Protein AF-A0A7H8S754-F1 (afdb_monomer_lite)

Secondary structure (DSSP, 8-state):
-PPPPHHHHHHHHHHHHHT--HHHHHHHHHHHHHHS-TT-HHHHHHHT----TTTS----HHHHHHHHHHHHHHHHTTTTEEEEEEETTTTEEEEEE-TTHHHHHHHHHHHHHHHHHHT-HHHHHHHHHHHHHHHHHHTSTTT--S-SSGGGT-SS-HHHHHHHHHHHHHHHS-TTTHHHHHHHHHHHSTTSSSSPPPHHHHHHSSSSPPTTHHHHHHHHHHHHHHHHHT-

Foldseek 3Di:
DDDDFQQRVVVVVVVVCVPDDPVRVVVVLVVVLVVPPPPCNVVSVVVPPPCDPVRPPQLPLVVLVVVLVVLLVCLVVLVFFPDWQADPVVRDIFTDGHQCSQVVLQVLLVSLLSCVVVLVLVSSLVSLVSSLVLVVVVCDGRGHTDDNPSCVSHPDDVLLSLLSNLLSLQSVDDPVCNLVSSVVSCVVCQVVDPPGDDPVSNQRSDNDGRPPVVVSVVVNVVVVVVVVVVD

Structure (mmCIF, N/CA/C/O backbone):
data_AF-A0A7H8S754-F1
#
_entry.id   AF-A0A7H8S754-F1
#
loop_
_atom_site.group_PDB
_atom_site.id
_atom_site.type_symbol
_atom_site.label_atom_id
_atom_site.label_alt_id
_atom_site.label_comp_id
_atom_site.label_asym_id
_atom_site.label_entity_id
_atom_site.label_seq_id
_atom_site.pdbx_PDB_ins_code
_atom_site.Cartn_x
_atom_site.Cartn_y
_atom_site.Cartn_z
_atom_site.occupancy
_atom_site.B_iso_or_equiv
_atom_site.auth_seq_id
_atom_site.auth_comp_id
_atom_site.auth_asym_id
_atom_site.auth_atom_id
_atom_site.pdbx_PDB_model_num
ATOM 1 N N . MET A 1 1 ? -15.475 -10.501 -11.866 1.00 42.50 1 MET A N 1
ATOM 2 C CA . MET A 1 1 ? -15.063 -11.516 -10.875 1.00 42.50 1 MET A CA 1
ATOM 3 C C . MET A 1 1 ? -15.492 -10.992 -9.511 1.00 42.50 1 MET A C 1
ATOM 5 O O . MET A 1 1 ? -15.411 -9.786 -9.320 1.00 42.50 1 MET A O 1
ATOM 9 N N . GLU A 1 2 ? -16.060 -11.813 -8.630 1.00 49.75 2 GLU A N 1
ATOM 10 C CA . GLU A 1 2 ? -16.473 -11.348 -7.297 1.00 49.75 2 GLU A CA 1
ATOM 11 C C . GLU A 1 2 ? -15.220 -11.101 -6.451 1.00 49.75 2 GLU A C 1
ATOM 13 O O . GLU A 1 2 ? -14.375 -11.986 -6.335 1.00 49.75 2 GLU A O 1
ATOM 18 N N . ARG A 1 3 ? -15.064 -9.882 -5.931 1.00 68.31 3 ARG A N 1
ATOM 19 C CA . ARG A 1 3 ? -13.891 -9.482 -5.155 1.00 68.31 3 ARG A CA 1
ATOM 20 C C . ARG A 1 3 ? -14.092 -9.869 -3.694 1.00 68.31 3 ARG A C 1
ATOM 22 O O . ARG A 1 3 ? -15.036 -9.406 -3.057 1.00 68.31 3 ARG A O 1
ATOM 29 N N . TRP A 1 4 ? -13.211 -10.711 -3.168 1.00 76.12 4 TRP A N 1
ATOM 30 C CA . TRP A 1 4 ? -13.252 -11.138 -1.772 1.00 76.12 4 TRP A CA 1
ATOM 31 C C . TRP A 1 4 ? -12.469 -10.156 -0.900 1.00 76.12 4 TRP A C 1
ATOM 33 O O . TRP A 1 4 ? -11.382 -9.727 -1.269 1.00 76.12 4 TRP A O 1
ATOM 43 N N . ARG A 1 5 ? -12.997 -9.816 0.280 1.00 82.25 5 ARG A N 1
ATOM 44 C CA . ARG A 1 5 ? -12.225 -9.084 1.296 1.00 82.25 5 ARG A CA 1
ATOM 45 C C . ARG A 1 5 ? -11.260 -10.026 1.998 1.00 82.25 5 ARG A C 1
ATOM 47 O O . ARG A 1 5 ? -11.667 -11.140 2.338 1.00 82.25 5 ARG A O 1
ATOM 54 N N . TYR A 1 6 ? -10.056 -9.544 2.308 1.00 84.94 6 TYR A N 1
ATOM 55 C CA . TYR A 1 6 ? -8.996 -10.327 2.949 1.00 84.94 6 TYR A CA 1
ATOM 56 C C . TYR A 1 6 ? -9.505 -11.110 4.167 1.00 84.94 6 TYR A C 1
ATOM 58 O O . TYR A 1 6 ? -9.453 -12.337 4.180 1.00 84.94 6 TYR A O 1
ATOM 66 N N . LYS A 1 7 ? -10.120 -10.440 5.148 1.00 83.44 7 LYS A N 1
ATOM 67 C CA . LYS A 1 7 ? -10.634 -11.108 6.356 1.00 83.44 7 LYS A CA 1
ATOM 68 C C . LYS A 1 7 ? -11.682 -12.189 6.075 1.00 83.44 7 LYS A C 1
ATOM 70 O O . LYS A 1 7 ? -11.695 -13.228 6.733 1.00 83.44 7 LYS A O 1
ATOM 75 N N . SER A 1 8 ? -12.570 -11.963 5.105 1.00 83.56 8 SER A N 1
ATOM 76 C CA . SER A 1 8 ? -13.604 -12.944 4.732 1.00 83.56 8 SER A CA 1
ATOM 77 C C . SER A 1 8 ? -12.993 -14.148 4.021 1.00 83.56 8 SER A C 1
ATOM 79 O O . SER A 1 8 ? -13.325 -15.285 4.348 1.00 83.56 8 SER A O 1
ATOM 81 N N . PHE A 1 9 ? -12.047 -13.899 3.116 1.00 86.12 9 PHE A N 1
ATOM 82 C CA . PHE A 1 9 ? -11.250 -14.934 2.471 1.00 86.12 9 PHE A CA 1
ATOM 83 C C . PHE A 1 9 ? -10.471 -15.766 3.496 1.00 86.12 9 PHE A C 1
ATOM 85 O O . PHE A 1 9 ? -10.594 -16.986 3.508 1.00 86.12 9 PHE A O 1
ATOM 92 N N . MET A 1 10 ? -9.763 -15.128 4.429 1.00 87.62 10 MET A N 1
ATOM 93 C CA . MET A 1 10 ? -9.001 -15.827 5.467 1.00 87.62 10 MET A CA 1
ATOM 94 C C . MET A 1 10 ? -9.890 -16.631 6.417 1.00 87.62 10 MET A C 1
ATOM 96 O O . MET A 1 10 ? -9.513 -17.725 6.835 1.00 87.62 10 MET A O 1
ATOM 100 N N . ASN A 1 11 ? -11.086 -16.136 6.744 1.00 86.69 11 ASN A N 1
ATOM 101 C CA . ASN A 1 11 ? -12.064 -16.901 7.518 1.00 86.69 11 ASN A CA 1
ATOM 102 C C . ASN A 1 11 ? -12.520 -18.162 6.771 1.00 86.69 11 ASN A C 1
ATOM 104 O O . ASN A 1 11 ? -12.566 -19.230 7.378 1.00 86.69 11 ASN A O 1
ATOM 108 N N . GLU A 1 12 ? -12.821 -18.050 5.477 1.00 89.44 12 GLU A N 1
ATOM 109 C CA . GLU A 1 12 ? -13.210 -19.185 4.633 1.00 89.44 12 GLU A CA 1
ATOM 110 C C . GLU A 1 12 ? -12.066 -20.197 4.495 1.00 89.44 12 GLU A C 1
ATOM 112 O O . GLU A 1 12 ? -12.282 -21.396 4.661 1.00 89.44 12 GLU A O 1
ATOM 117 N N . VAL A 1 13 ? -10.831 -19.730 4.273 1.00 88.81 13 VAL A N 1
ATOM 118 C CA . VAL A 1 13 ? -9.634 -20.585 4.259 1.00 88.81 13 VAL A CA 1
ATOM 119 C C . VAL A 1 13 ? -9.516 -21.334 5.585 1.00 88.81 13 VAL A C 1
ATOM 121 O O . VAL A 1 13 ? -9.415 -22.557 5.585 1.00 88.81 13 VAL A O 1
ATOM 124 N N . ARG A 1 14 ? -9.608 -20.638 6.727 1.00 88.62 14 ARG A N 1
ATOM 125 C CA . ARG A 1 14 ? -9.543 -21.272 8.055 1.00 88.62 14 ARG A CA 1
ATOM 126 C C . ARG A 1 14 ? -10.660 -22.294 8.274 1.00 88.62 14 ARG A C 1
ATOM 128 O O . ARG A 1 14 ? -10.390 -23.346 8.843 1.00 88.62 14 ARG A O 1
ATOM 135 N N . GLN A 1 15 ? -11.883 -22.015 7.821 1.00 89.88 15 GLN A N 1
ATOM 136 C CA . GLN A 1 15 ? -12.995 -22.967 7.911 1.00 89.88 15 GLN A CA 1
ATOM 137 C C . GLN A 1 15 ? -12.746 -24.212 7.066 1.00 89.88 15 GLN A C 1
ATOM 139 O O . GLN A 1 15 ? -12.902 -25.317 7.571 1.00 89.88 15 GLN A O 1
ATOM 144 N N . ARG A 1 16 ? -12.297 -24.051 5.817 1.00 89.69 16 ARG A N 1
ATOM 145 C CA . ARG A 1 16 ? -11.994 -25.190 4.944 1.00 89.69 16 ARG A CA 1
ATOM 146 C C . ARG A 1 16 ? -10.852 -26.030 5.484 1.00 89.69 16 ARG A C 1
ATOM 148 O O . ARG A 1 16 ? -10.959 -27.245 5.469 1.00 89.69 16 ARG A O 1
ATOM 155 N N . LEU A 1 17 ? -9.790 -25.402 5.987 1.00 90.62 17 LEU A N 1
ATOM 156 C CA . LEU A 1 17 ? -8.645 -26.119 6.551 1.00 90.62 17 LEU A CA 1
ATOM 157 C C . LEU A 1 17 ? -8.978 -26.825 7.876 1.00 90.62 17 LEU A C 1
ATOM 159 O O . LEU A 1 17 ? -8.295 -27.785 8.219 1.00 90.62 17 LEU A O 1
ATOM 163 N N . ALA A 1 18 ? -10.008 -26.390 8.614 1.00 88.12 18 ALA A N 1
ATOM 164 C CA . ALA A 1 18 ? -10.390 -26.999 9.892 1.00 88.12 18 ALA A CA 1
ATOM 165 C C . ALA A 1 18 ? -10.897 -28.445 9.754 1.00 88.12 18 ALA A C 1
ATOM 167 O O . ALA A 1 18 ? -10.795 -29.215 10.709 1.00 88.12 18 ALA A O 1
ATOM 168 N N . ASP A 1 19 ? -11.412 -28.807 8.577 1.00 89.50 19 ASP A N 1
ATOM 169 C CA . ASP A 1 19 ? -11.923 -30.148 8.288 1.00 89.50 19 ASP A CA 1
ATOM 170 C C . ASP A 1 19 ? -10.830 -31.115 7.797 1.00 89.50 19 ASP A C 1
ATOM 172 O O . ASP A 1 19 ? -11.076 -32.317 7.714 1.00 89.50 19 ASP A O 1
ATOM 176 N N . PHE A 1 20 ? -9.625 -30.617 7.491 1.00 89.81 20 PHE A N 1
ATOM 177 C CA . PHE A 1 20 ? -8.524 -31.430 6.976 1.00 89.81 20 PHE A CA 1
ATOM 178 C C . PHE A 1 20 ? -7.668 -31.983 8.119 1.00 89.81 20 PHE A C 1
ATOM 180 O O . PHE A 1 20 ? -7.235 -31.271 9.028 1.00 89.81 20 PHE A O 1
ATOM 187 N N . SER A 1 21 ? -7.341 -33.267 8.034 1.00 91.25 21 SER A N 1
ATOM 188 C CA . SER A 1 21 ? -6.280 -33.879 8.828 1.00 91.25 21 SER A CA 1
ATOM 189 C C . SER A 1 21 ? -4.890 -33.432 8.355 1.00 91.25 21 SER A C 1
ATOM 191 O O . SER A 1 21 ? -4.703 -32.925 7.250 1.00 91.25 21 SER A O 1
ATOM 193 N N . THR A 1 22 ? -3.861 -33.662 9.177 1.00 89.56 22 THR A N 1
ATOM 194 C CA . THR A 1 22 ? -2.469 -33.357 8.802 1.00 89.56 22 THR A CA 1
ATOM 195 C C . THR A 1 22 ? -2.010 -34.097 7.540 1.00 89.56 22 THR A C 1
ATOM 197 O O . THR A 1 22 ? -1.193 -33.559 6.796 1.00 89.56 22 THR A O 1
ATOM 200 N N . GLU A 1 23 ? -2.499 -35.318 7.296 1.00 91.38 23 GLU A N 1
ATOM 201 C CA . GLU A 1 23 ? -2.186 -36.059 6.065 1.00 91.38 23 GLU A CA 1
ATOM 202 C C . GLU A 1 23 ? -2.871 -35.428 4.854 1.00 91.38 23 GLU A C 1
ATOM 204 O O . GLU A 1 23 ? -2.196 -35.139 3.873 1.00 91.38 23 GLU A O 1
ATOM 209 N N . GLU A 1 24 ? -4.157 -35.088 4.959 1.00 91.31 24 GLU A N 1
ATOM 210 C CA . GLU A 1 24 ? -4.890 -34.441 3.864 1.00 91.31 24 GLU A CA 1
ATOM 211 C C . GLU A 1 24 ? -4.305 -33.063 3.511 1.00 91.31 24 GLU A C 1
ATOM 213 O O . GLU A 1 24 ? -4.244 -32.705 2.339 1.00 91.31 24 GLU A O 1
ATOM 218 N N . LEU A 1 25 ? -3.808 -32.302 4.496 1.00 90.69 25 LEU A N 1
ATOM 219 C CA . LEU A 1 25 ? -3.088 -31.046 4.239 1.00 90.69 25 LEU A CA 1
ATOM 220 C C . LEU A 1 25 ? -1.771 -31.269 3.485 1.00 90.69 25 LEU A C 1
ATOM 222 O O . LEU A 1 25 ? -1.423 -30.477 2.610 1.00 90.69 25 LEU A O 1
ATOM 226 N N . ARG A 1 26 ? -1.024 -32.331 3.815 1.00 89.75 26 ARG A N 1
ATOM 227 C CA . ARG A 1 26 ? 0.212 -32.677 3.096 1.00 89.75 26 ARG A CA 1
ATOM 228 C C . ARG A 1 26 ? -0.088 -33.090 1.665 1.00 89.75 26 ARG A C 1
ATOM 230 O O . ARG A 1 26 ? 0.590 -32.609 0.762 1.00 89.75 26 ARG A O 1
ATOM 237 N N . ASP A 1 27 ? -1.095 -33.932 1.469 1.00 92.12 27 ASP A N 1
ATOM 238 C CA . ASP A 1 27 ? -1.503 -34.387 0.141 1.00 92.12 27 ASP A CA 1
ATOM 239 C C . ASP A 1 27 ? -1.968 -33.205 -0.719 1.00 92.12 27 ASP A C 1
ATOM 241 O O . ASP A 1 27 ? -1.516 -33.067 -1.854 1.00 92.12 27 ASP A O 1
ATOM 245 N N . LEU A 1 28 ? -2.746 -32.276 -0.151 1.00 89.88 28 LEU A N 1
ATOM 246 C CA . LEU A 1 28 ? -3.166 -31.044 -0.824 1.00 89.88 28 LEU A CA 1
ATOM 247 C C . LEU A 1 28 ? -1.973 -30.178 -1.269 1.00 89.88 28 LEU A C 1
ATOM 249 O O . LEU A 1 28 ? -1.929 -29.723 -2.410 1.00 89.88 28 LEU A O 1
ATOM 253 N N . ILE A 1 29 ? -0.984 -29.970 -0.393 1.00 89.31 29 ILE A N 1
ATOM 254 C CA . ILE A 1 29 ? 0.235 -29.214 -0.729 1.00 89.31 29 ILE A CA 1
ATOM 255 C C . ILE A 1 29 ? 1.031 -29.918 -1.838 1.00 89.31 29 ILE A C 1
ATOM 257 O O . ILE A 1 29 ? 1.549 -29.257 -2.737 1.00 89.31 29 ILE A O 1
ATOM 261 N N . MET A 1 30 ? 1.128 -31.249 -1.795 1.00 86.62 30 MET A N 1
ATOM 262 C CA . MET A 1 30 ? 1.812 -32.035 -2.826 1.00 86.62 30 MET A CA 1
ATOM 263 C C . MET A 1 30 ? 1.087 -31.962 -4.175 1.00 86.62 30 MET A C 1
ATOM 265 O O . MET A 1 30 ? 1.747 -31.882 -5.211 1.00 86.62 30 MET A O 1
ATOM 269 N N . GLU A 1 31 ? -0.247 -31.947 -4.179 1.00 88.12 31 GLU A N 1
ATOM 270 C CA . GLU A 1 31 ? -1.043 -31.724 -5.389 1.00 88.12 31 GLU A CA 1
ATOM 271 C C . GLU A 1 31 ? -0.814 -30.324 -5.968 1.00 88.12 31 GLU A C 1
ATOM 273 O O . GLU A 1 31 ? -0.620 -30.196 -7.178 1.00 88.12 31 GLU A O 1
ATOM 278 N N . TRP A 1 32 ? -0.755 -29.284 -5.128 1.00 86.56 32 TRP A N 1
ATOM 279 C CA . TRP A 1 32 ? -0.409 -27.929 -5.573 1.00 86.56 32 TRP A CA 1
ATOM 280 C C . TRP A 1 32 ? 0.996 -27.872 -6.173 1.00 86.56 32 TRP A C 1
ATOM 282 O O . TRP A 1 32 ? 1.165 -27.366 -7.280 1.00 86.56 32 TRP A O 1
ATOM 292 N N . ALA A 1 33 ? 1.979 -28.478 -5.503 1.00 83.44 33 ALA A N 1
ATOM 293 C CA . ALA A 1 33 ? 3.356 -28.550 -5.986 1.00 83.44 33 ALA A CA 1
ATOM 294 C C . ALA A 1 33 ? 3.460 -29.252 -7.349 1.00 83.44 33 ALA A C 1
ATOM 296 O O . ALA A 1 33 ? 4.240 -28.846 -8.205 1.00 83.44 33 ALA A O 1
ATOM 297 N N . ALA A 1 34 ? 2.682 -30.321 -7.547 1.00 82.44 34 ALA A N 1
ATOM 298 C CA . ALA A 1 34 ? 2.653 -31.078 -8.795 1.00 82.44 34 ALA A CA 1
ATOM 299 C C . ALA A 1 34 ? 1.934 -30.331 -9.932 1.00 82.44 34 ALA A C 1
ATOM 301 O O . ALA A 1 34 ? 2.216 -30.591 -11.104 1.00 82.44 34 ALA A O 1
ATOM 302 N N . ALA A 1 35 ? 1.002 -29.435 -9.595 1.00 80.75 35 ALA A N 1
ATOM 303 C CA . ALA A 1 35 ? 0.277 -28.596 -10.543 1.00 80.75 35 ALA A CA 1
ATOM 304 C C . ALA A 1 35 ? 1.047 -27.320 -10.933 1.00 80.75 35 ALA A C 1
ATOM 306 O O . ALA A 1 35 ? 0.823 -26.787 -12.022 1.00 80.75 35 ALA A O 1
ATOM 307 N N . GLU A 1 36 ? 1.954 -26.835 -10.080 1.00 74.19 36 GLU A N 1
ATOM 308 C CA . GLU A 1 36 ? 2.820 -25.694 -10.380 1.00 74.19 36 GLU A CA 1
ATOM 309 C C . GLU A 1 36 ? 3.813 -26.096 -11.491 1.00 74.19 36 GLU A C 1
ATOM 311 O O . GLU A 1 36 ? 4.670 -26.967 -11.327 1.00 74.19 36 GLU A O 1
ATOM 316 N N . LEU A 1 37 ? 3.663 -25.498 -12.679 1.00 57.09 37 LEU A N 1
ATOM 317 C CA . LEU A 1 37 ? 4.556 -25.737 -13.817 1.00 57.09 37 LEU A CA 1
ATOM 318 C C . LEU A 1 37 ? 6.018 -25.450 -13.408 1.00 57.09 37 LEU A C 1
ATOM 320 O O . LEU A 1 37 ? 6.268 -24.511 -12.651 1.00 57.09 37 LEU A O 1
ATOM 324 N N . PRO A 1 38 ? 7.014 -26.180 -13.947 1.00 55.81 38 PRO A N 1
ATOM 325 C CA . PRO A 1 38 ? 8.414 -26.152 -13.492 1.00 55.81 38 PRO A CA 1
ATOM 326 C C . PRO A 1 38 ? 9.171 -24.823 -13.707 1.00 55.81 38 PRO A C 1
ATOM 328 O O . PRO A 1 38 ? 10.394 -24.795 -13.592 1.00 55.81 38 PRO A O 1
ATOM 331 N N . ALA A 1 39 ? 8.485 -23.724 -14.024 1.00 53.47 39 ALA A N 1
ATOM 332 C CA . ALA A 1 39 ? 9.091 -22.424 -14.283 1.00 53.47 39 ALA A CA 1
ATOM 333 C C . ALA A 1 39 ? 9.542 -21.689 -13.007 1.00 53.47 39 ALA A C 1
ATOM 335 O O . ALA A 1 39 ? 10.477 -20.898 -13.088 1.00 53.47 39 ALA A O 1
ATOM 336 N N . LYS A 1 40 ? 8.930 -21.946 -11.839 1.00 61.47 40 LYS A N 1
ATOM 337 C CA . LYS A 1 40 ? 9.241 -21.221 -10.588 1.00 61.47 40 LYS A CA 1
ATOM 338 C C . LYS A 1 40 ? 9.246 -22.113 -9.323 1.00 61.47 40 LYS A C 1
ATOM 340 O O . LYS A 1 40 ? 8.574 -21.806 -8.342 1.00 61.47 40 LYS A O 1
ATOM 345 N N . PRO A 1 41 ? 10.005 -23.229 -9.287 1.00 67.44 41 PRO A N 1
ATOM 346 C CA . PRO A 1 41 ? 10.055 -24.109 -8.113 1.00 67.44 41 PRO A CA 1
ATOM 347 C C .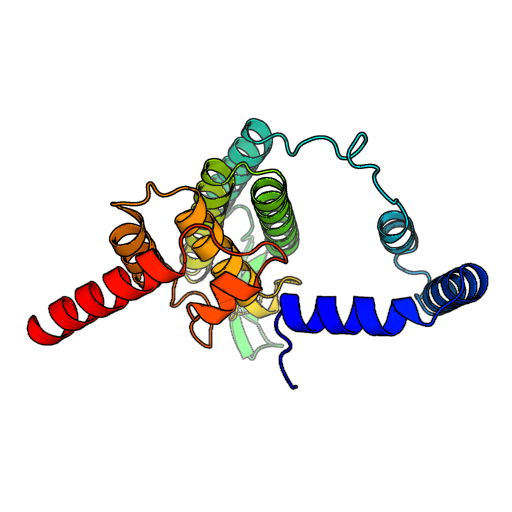 PRO A 1 41 ? 10.588 -23.414 -6.848 1.00 67.44 41 PRO A C 1
ATOM 349 O O . PRO A 1 41 ? 10.235 -23.815 -5.743 1.00 67.44 41 PRO A O 1
ATOM 352 N N . ALA A 1 42 ? 11.414 -22.372 -6.989 1.00 66.38 42 ALA A N 1
ATOM 353 C CA . ALA A 1 42 ? 11.901 -21.582 -5.858 1.00 66.38 42 ALA A CA 1
ATOM 354 C C . ALA A 1 42 ? 10.764 -20.832 -5.141 1.00 66.38 42 ALA A C 1
ATOM 356 O O . ALA A 1 42 ? 10.699 -20.862 -3.914 1.00 66.38 42 ALA A O 1
ATOM 357 N N . ASP A 1 43 ? 9.835 -20.242 -5.895 1.00 66.31 43 ASP A N 1
ATOM 358 C CA . ASP A 1 43 ? 8.712 -19.474 -5.350 1.00 66.31 43 ASP A CA 1
ATOM 359 C C . ASP A 1 43 ? 7.765 -20.374 -4.563 1.00 66.31 43 ASP A C 1
ATOM 361 O O . ASP A 1 43 ? 7.385 -20.052 -3.438 1.00 66.31 43 ASP A O 1
ATOM 365 N N . PHE A 1 44 ? 7.440 -21.550 -5.110 1.00 77.12 44 PHE A N 1
ATOM 366 C CA . PHE A 1 44 ? 6.613 -22.518 -4.396 1.00 77.12 44 PHE A CA 1
ATOM 367 C C . PHE A 1 44 ? 7.281 -23.002 -3.104 1.00 77.12 44 PHE A C 1
ATOM 369 O O . PHE A 1 44 ? 6.640 -23.076 -2.058 1.00 77.12 44 PHE A O 1
ATOM 376 N N . LEU A 1 45 ? 8.586 -23.292 -3.144 1.00 76.62 45 LEU A N 1
ATOM 377 C CA . LEU A 1 45 ? 9.328 -23.698 -1.949 1.00 76.62 45 LEU A CA 1
ATOM 378 C C . LEU A 1 45 ? 9.394 -22.585 -0.896 1.00 76.62 45 LEU A C 1
ATOM 380 O O . LEU A 1 45 ? 9.351 -22.888 0.295 1.00 76.62 45 LEU A O 1
ATOM 384 N N . ASN A 1 46 ? 9.450 -21.318 -1.308 1.00 69.50 46 ASN A N 1
ATOM 385 C CA . ASN A 1 46 ? 9.375 -20.187 -0.386 1.00 69.50 46 ASN A CA 1
ATOM 386 C C . ASN A 1 46 ? 8.003 -20.099 0.303 1.00 69.50 46 ASN A C 1
ATOM 388 O O . ASN A 1 46 ? 7.972 -19.875 1.507 1.00 69.50 46 ASN A O 1
ATOM 392 N N . LYS A 1 47 ? 6.889 -20.398 -0.388 1.00 74.69 47 LYS A N 1
ATOM 393 C CA . LYS A 1 47 ? 5.544 -20.468 0.235 1.00 74.69 47 LYS A CA 1
ATOM 394 C C . LYS A 1 47 ? 5.453 -21.504 1.368 1.00 74.69 47 LYS A C 1
ATOM 396 O O . LYS A 1 47 ? 4.600 -21.381 2.242 1.00 74.69 47 LYS A O 1
ATOM 401 N N . LEU A 1 48 ? 6.291 -22.547 1.336 1.00 75.88 48 LEU A N 1
ATOM 402 C CA . LEU A 1 48 ? 6.299 -23.638 2.322 1.00 75.88 48 LEU A CA 1
ATOM 403 C C . LEU A 1 48 ? 7.244 -23.414 3.500 1.00 75.88 48 LEU A C 1
AT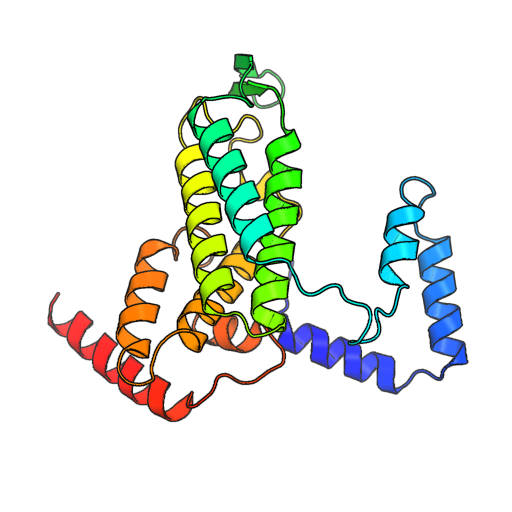OM 405 O O . LEU A 1 48 ? 7.231 -24.204 4.450 1.00 75.88 48 LEU A O 1
ATOM 409 N N . LYS A 1 49 ? 8.058 -22.359 3.465 1.00 73.31 49 LYS A N 1
ATOM 410 C CA . LYS A 1 49 ? 8.776 -21.923 4.654 1.00 73.31 49 LYS A CA 1
ATOM 411 C C . LYS A 1 49 ? 7.733 -21.340 5.602 1.00 73.31 49 LYS A C 1
ATOM 413 O O . LYS A 1 49 ? 7.320 -20.196 5.463 1.00 73.31 49 LYS A O 1
ATOM 418 N N . LEU A 1 50 ? 7.278 -22.150 6.561 1.00 56.66 50 LEU A N 1
ATOM 419 C CA . LEU A 1 50 ? 6.759 -21.599 7.806 1.00 56.66 50 LEU A CA 1
ATOM 420 C C . LEU A 1 50 ? 7.950 -20.901 8.449 1.00 56.66 50 LEU A C 1
ATOM 422 O O . LEU A 1 50 ? 8.726 -21.535 9.163 1.00 56.66 50 LEU A O 1
ATOM 426 N N . GLU A 1 51 ? 8.132 -19.624 8.144 1.00 49.19 51 GLU A N 1
ATOM 427 C CA . GLU A 1 51 ? 8.984 -18.791 8.965 1.00 49.19 51 GLU A CA 1
ATOM 428 C C . GLU A 1 51 ? 8.338 -18.831 10.348 1.00 49.19 51 GLU A C 1
ATOM 430 O O . GLU A 1 51 ? 7.201 -18.391 10.558 1.00 49.19 51 GLU A O 1
ATOM 435 N N . SER A 1 52 ? 9.004 -19.503 11.288 1.00 43.09 52 SER A N 1
ATOM 436 C CA . SER A 1 52 ? 8.664 -19.324 12.687 1.00 43.09 52 SER A CA 1
ATOM 437 C C . SER A 1 52 ? 8.687 -17.816 12.934 1.00 43.09 52 SER A C 1
ATOM 439 O O . SER A 1 52 ? 9.502 -17.101 12.354 1.00 43.09 52 SER A O 1
ATOM 441 N N . GLN A 1 53 ? 7.825 -17.305 13.812 1.00 45.38 53 GLN A N 1
ATOM 442 C CA . GLN A 1 53 ? 7.893 -15.891 14.211 1.00 45.38 53 GLN A CA 1
ATOM 443 C C . GLN A 1 53 ? 9.284 -15.484 14.759 1.00 45.38 53 GLN A C 1
ATOM 445 O O . GLN A 1 53 ? 9.509 -14.310 15.007 1.00 45.38 53 GLN A O 1
ATOM 450 N N . GLU A 1 54 ? 10.196 -16.443 14.959 1.00 40.06 54 GLU A N 1
ATOM 451 C CA . GLU A 1 54 ? 11.587 -16.258 15.374 1.00 40.06 54 GLU A CA 1
ATOM 452 C C . GLU A 1 54 ? 12.599 -16.187 14.204 1.00 40.06 54 GLU A C 1
ATOM 454 O O . GLU A 1 54 ? 13.730 -15.772 14.437 1.00 40.06 54 GLU A O 1
ATOM 459 N N . GLU A 1 55 ? 12.236 -16.589 12.975 1.00 43.00 55 GLU A N 1
ATOM 460 C CA . GLU A 1 55 ? 13.121 -16.589 11.789 1.00 43.00 55 GLU A CA 1
ATOM 461 C C . GLU A 1 55 ? 12.672 -15.652 10.655 1.00 43.00 55 GLU A C 1
ATOM 463 O O . GLU A 1 55 ? 13.431 -15.492 9.697 1.00 43.00 55 GLU A O 1
ATOM 468 N N . MET A 1 56 ? 11.506 -14.993 10.752 1.00 49.62 56 MET A N 1
ATOM 469 C CA . MET A 1 56 ? 11.291 -13.787 9.942 1.00 49.62 56 MET A CA 1
ATOM 470 C C . MET A 1 56 ? 12.344 -12.785 10.409 1.00 49.62 56 MET A C 1
ATOM 472 O O . MET A 1 56 ? 12.279 -12.322 11.549 1.00 49.62 56 MET A O 1
ATOM 476 N N . SER A 1 57 ? 13.355 -12.499 9.588 1.00 57.38 57 SER A N 1
ATOM 477 C CA . SER A 1 57 ? 14.169 -11.317 9.849 1.00 57.38 57 SER A CA 1
ATOM 478 C C . SER A 1 57 ? 13.197 -10.147 9.891 1.00 57.38 57 SER A C 1
ATOM 480 O O . SER A 1 57 ? 12.491 -9.945 8.902 1.00 57.38 57 SER A O 1
ATOM 482 N N . GLU A 1 58 ? 13.114 -9.452 11.031 1.00 69.25 58 GLU A N 1
ATOM 483 C CA . GLU A 1 58 ? 12.366 -8.196 11.127 1.00 69.25 58 GLU A CA 1
ATOM 484 C C . GLU A 1 58 ? 12.693 -7.360 9.895 1.00 69.25 58 GLU A C 1
ATOM 486 O O . GLU A 1 58 ? 13.858 -7.301 9.479 1.00 69.25 58 GLU A O 1
ATOM 491 N N . THR A 1 59 ? 11.659 -6.787 9.280 1.00 79.50 59 THR A N 1
ATOM 492 C CA . THR A 1 59 ? 11.877 -5.927 8.123 1.00 79.50 59 THR A CA 1
ATOM 493 C C . THR A 1 59 ? 12.792 -4.797 8.586 1.00 79.50 59 THR A C 1
ATOM 495 O O . THR A 1 59 ? 12.460 -4.080 9.531 1.00 79.50 59 THR A O 1
ATOM 498 N N . ASP A 1 60 ? 13.970 -4.668 7.972 1.00 90.19 60 ASP A N 1
ATOM 499 C CA . ASP A 1 60 ? 14.905 -3.602 8.320 1.00 90.19 60 ASP A CA 1
ATOM 500 C C . ASP A 1 60 ? 14.324 -2.284 7.800 1.00 90.19 60 ASP A C 1
ATOM 502 O O . ASP A 1 60 ? 14.464 -1.932 6.630 1.00 90.19 60 ASP A O 1
ATOM 506 N N . ALA A 1 61 ? 13.585 -1.610 8.680 1.00 92.69 61 ALA A N 1
ATOM 507 C CA . ALA A 1 61 ? 12.843 -0.393 8.393 1.00 92.69 61 ALA A CA 1
ATOM 508 C C . ALA A 1 61 ? 13.734 0.701 7.790 1.00 92.69 61 ALA A C 1
ATOM 510 O O . ALA A 1 61 ? 13.327 1.360 6.833 1.00 92.69 61 ALA A O 1
ATOM 511 N N . ASP A 1 62 ? 14.950 0.869 8.316 1.00 94.06 62 ASP A N 1
ATOM 512 C CA . ASP A 1 62 ? 15.888 1.883 7.835 1.00 94.06 62 ASP A CA 1
ATOM 513 C C . ASP A 1 62 ? 16.383 1.516 6.429 1.00 94.06 62 ASP A C 1
ATOM 515 O O . ASP A 1 62 ? 16.361 2.351 5.524 1.00 94.06 62 ASP A O 1
ATOM 519 N N . MET A 1 63 ? 16.752 0.247 6.218 1.00 94.75 63 MET A N 1
ATOM 520 C CA . MET A 1 63 ? 17.197 -0.237 4.910 1.00 94.75 63 MET A CA 1
ATOM 521 C C . MET A 1 63 ? 16.097 -0.136 3.847 1.00 94.75 63 MET A C 1
ATOM 523 O O . MET A 1 63 ? 16.365 0.345 2.748 1.00 94.75 63 MET A O 1
ATOM 527 N N . LEU A 1 64 ? 14.858 -0.526 4.170 1.00 96.88 64 LEU A N 1
ATOM 528 C CA . LEU A 1 64 ? 13.718 -0.396 3.258 1.00 96.88 64 LEU A CA 1
ATOM 529 C C . LEU A 1 64 ? 13.512 1.063 2.840 1.00 96.88 64 LEU A C 1
ATOM 531 O O . LEU A 1 64 ? 13.312 1.347 1.661 1.00 96.88 64 LEU A O 1
ATOM 535 N N . MET A 1 65 ? 13.543 1.995 3.793 1.00 98.38 65 MET A N 1
ATOM 536 C CA . MET A 1 65 ? 13.312 3.407 3.489 1.00 98.38 65 MET A CA 1
ATOM 537 C C . MET A 1 65 ? 14.430 4.004 2.627 1.00 98.38 65 MET A C 1
ATOM 539 O O . MET A 1 65 ? 14.129 4.783 1.721 1.00 98.38 65 MET A O 1
ATOM 543 N N . ASP A 1 66 ? 15.686 3.608 2.850 1.00 98.12 66 ASP A N 1
ATOM 544 C CA . ASP A 1 66 ? 16.820 3.992 2.000 1.00 98.12 66 ASP A CA 1
ATOM 545 C C . ASP A 1 66 ? 16.688 3.424 0.571 1.00 98.12 66 ASP A C 1
ATOM 547 O O . ASP A 1 66 ? 16.986 4.114 -0.412 1.00 98.12 66 ASP A O 1
ATOM 551 N N . GLU A 1 67 ? 16.212 2.183 0.430 1.00 98.25 67 GLU A N 1
ATOM 552 C CA . GLU A 1 67 ? 15.948 1.568 -0.875 1.00 98.25 67 GLU A CA 1
ATOM 553 C C . GLU A 1 67 ? 14.789 2.255 -1.610 1.00 98.25 67 GLU A C 1
ATOM 555 O O . GLU A 1 67 ? 14.931 2.563 -2.793 1.00 98.25 67 GLU A O 1
ATOM 560 N N . ILE A 1 68 ? 13.682 2.567 -0.924 1.00 98.62 68 ILE A N 1
ATOM 561 C CA . ILE A 1 68 ? 12.554 3.311 -1.511 1.00 98.62 68 ILE A CA 1
ATOM 562 C C . ILE A 1 68 ? 12.998 4.713 -1.945 1.00 98.62 68 ILE A C 1
ATOM 564 O O . ILE A 1 68 ? 12.570 5.189 -2.994 1.00 98.62 68 ILE A O 1
ATOM 568 N N . GLU A 1 69 ? 13.844 5.393 -1.167 1.00 98.44 69 GLU A N 1
ATOM 569 C CA . GLU A 1 69 ? 14.366 6.714 -1.538 1.00 98.44 69 GLU A CA 1
ATOM 570 C C . GLU A 1 69 ? 15.264 6.637 -2.777 1.00 98.44 69 GLU A C 1
ATOM 572 O O . GLU A 1 69 ? 15.159 7.473 -3.674 1.00 98.44 69 GLU A O 1
ATOM 577 N N . THR A 1 70 ? 16.116 5.613 -2.853 1.00 98.44 70 THR A N 1
ATOM 578 C CA . THR A 1 70 ? 16.958 5.369 -4.031 1.00 98.44 70 THR A CA 1
ATOM 579 C C . THR A 1 70 ? 16.090 5.107 -5.259 1.00 98.44 70 THR A C 1
ATOM 581 O O . THR A 1 70 ? 16.282 5.745 -6.291 1.00 98.44 70 THR A O 1
ATOM 584 N N . PHE A 1 71 ? 15.078 4.251 -5.118 1.00 98.38 71 PHE A N 1
ATOM 585 C CA . PHE A 1 71 ? 14.118 3.956 -6.175 1.00 98.38 71 PHE A CA 1
ATOM 586 C C . PHE A 1 71 ? 13.355 5.207 -6.632 1.00 98.38 71 PHE A C 1
ATOM 588 O O . PHE A 1 71 ? 13.284 5.479 -7.828 1.00 98.38 71 PHE A O 1
ATOM 595 N N . ALA A 1 72 ? 12.854 6.027 -5.701 1.00 98.31 72 ALA A N 1
ATOM 596 C CA . ALA A 1 72 ? 12.194 7.291 -6.027 1.00 98.31 72 ALA A CA 1
ATOM 597 C C . ALA A 1 72 ? 13.114 8.220 -6.831 1.00 98.31 72 ALA A C 1
ATOM 599 O O . ALA A 1 72 ? 12.698 8.801 -7.833 1.00 98.31 72 ALA A O 1
ATOM 600 N N . GLN A 1 73 ? 14.381 8.326 -6.421 1.00 98.25 73 GLN A N 1
ATOM 601 C CA . GLN A 1 73 ? 15.365 9.158 -7.098 1.00 98.25 73 GLN A CA 1
ATOM 602 C C . GLN A 1 73 ? 15.697 8.641 -8.504 1.00 98.25 73 GLN A C 1
ATOM 604 O O . GLN A 1 73 ? 15.884 9.451 -9.415 1.00 98.25 73 GLN A O 1
ATOM 609 N N . ASP A 1 74 ? 15.779 7.324 -8.688 1.00 97.94 74 ASP A N 1
ATOM 610 C CA . ASP A 1 74 ? 16.010 6.695 -9.988 1.00 97.94 74 ASP A CA 1
ATOM 611 C C . ASP A 1 74 ? 14.822 6.918 -10.930 1.00 97.94 74 ASP A C 1
ATOM 613 O O . ASP A 1 74 ? 15.026 7.323 -12.079 1.00 97.94 74 ASP A O 1
ATOM 617 N N . VAL A 1 75 ? 13.588 6.778 -10.431 1.00 97.44 75 VAL A N 1
ATOM 618 C CA . VAL A 1 75 ? 12.375 7.124 -11.187 1.00 97.44 75 VAL A CA 1
ATOM 619 C C . VAL A 1 75 ? 12.394 8.598 -11.581 1.00 97.44 75 VAL A C 1
ATOM 621 O O . VAL A 1 75 ? 12.298 8.893 -12.766 1.00 97.44 75 VAL A O 1
ATOM 624 N N . GLU A 1 76 ? 12.607 9.529 -10.644 1.00 97.12 76 GLU A N 1
ATOM 625 C CA . GLU A 1 76 ? 12.671 10.975 -10.929 1.00 97.12 76 GLU A CA 1
ATOM 626 C C . GLU A 1 76 ? 13.730 11.349 -11.978 1.00 97.12 76 GLU A C 1
ATOM 628 O O . GLU A 1 76 ? 13.554 12.307 -12.736 1.00 97.12 76 GLU A O 1
ATOM 633 N N . ASN A 1 77 ? 14.834 10.602 -12.031 1.00 96.69 77 ASN A N 1
ATOM 634 C CA . ASN A 1 77 ? 15.902 10.801 -13.008 1.00 96.69 77 ASN A CA 1
ATOM 635 C C . ASN A 1 77 ? 15.607 10.160 -14.375 1.00 96.69 77 ASN A C 1
ATOM 637 O O . ASN A 1 77 ? 16.433 10.283 -15.284 1.00 96.69 77 ASN A O 1
ATOM 641 N N . GLY A 1 78 ? 14.466 9.482 -14.523 1.00 95.56 78 GLY A N 1
ATOM 642 C CA . GLY A 1 78 ? 14.090 8.740 -15.723 1.00 95.56 78 GLY A CA 1
ATOM 643 C C . GLY A 1 78 ? 14.987 7.527 -15.968 1.00 95.56 78 GLY A C 1
ATOM 644 O O . GLY A 1 78 ? 15.206 7.163 -17.119 1.00 95.56 78 GLY A O 1
ATOM 645 N N . ALA A 1 79 ? 15.551 6.918 -14.915 1.00 96.81 79 ALA A N 1
ATOM 646 C CA . ALA A 1 79 ? 16.512 5.816 -15.039 1.00 96.81 79 ALA A CA 1
ATOM 647 C C . ALA A 1 79 ? 15.929 4.583 -15.747 1.00 96.81 79 ALA A C 1
ATOM 649 O O . ALA A 1 79 ? 16.675 3.821 -16.359 1.00 96.81 79 ALA A O 1
ATOM 650 N N . TYR A 1 80 ? 14.607 4.420 -15.685 1.00 95.94 80 TYR A N 1
ATOM 651 C CA . TYR A 1 80 ? 13.888 3.333 -16.335 1.00 95.94 80 TYR A CA 1
ATOM 652 C C . TYR A 1 80 ? 13.529 3.637 -17.795 1.00 95.94 80 TYR A C 1
ATOM 654 O O . TYR A 1 80 ? 13.201 2.709 -18.521 1.00 95.94 80 TYR A O 1
ATOM 662 N N . VAL A 1 81 ? 13.598 4.889 -18.267 1.00 95.94 81 VAL A N 1
ATOM 663 C CA . VAL A 1 81 ? 13.116 5.275 -19.605 1.00 95.94 81 VAL A CA 1
ATOM 664 C C . VAL A 1 81 ? 14.255 5.360 -20.622 1.00 95.94 81 VAL A C 1
ATOM 666 O O . VAL A 1 81 ? 15.163 6.182 -20.515 1.00 95.94 81 VAL A O 1
ATOM 669 N N . ASP A 1 82 ? 14.149 4.563 -21.684 1.00 93.50 82 ASP A N 1
ATOM 670 C CA . ASP A 1 82 ? 15.069 4.572 -22.827 1.00 93.50 82 ASP A CA 1
ATOM 671 C C . ASP A 1 82 ? 14.612 5.529 -23.941 1.00 93.50 82 ASP A C 1
ATOM 673 O O . ASP A 1 82 ? 15.428 6.030 -24.726 1.00 93.50 82 ASP A O 1
ATOM 677 N N . GLY A 1 83 ? 13.307 5.799 -24.041 1.00 90.69 83 GLY A N 1
ATOM 678 C CA . GLY A 1 83 ? 12.766 6.763 -24.994 1.00 90.69 83 GLY A CA 1
ATOM 679 C C . GLY A 1 83 ? 11.247 6.737 -25.127 1.00 90.69 83 GLY A C 1
ATOM 680 O O . GLY A 1 83 ? 10.579 5.845 -24.625 1.00 90.69 83 GLY A O 1
ATOM 681 N N . PHE A 1 84 ? 10.718 7.710 -25.868 1.00 89.69 84 PHE A N 1
ATOM 682 C CA . PHE A 1 84 ? 9.289 7.874 -26.137 1.00 89.69 84 PHE A CA 1
ATOM 683 C C . PHE A 1 84 ? 8.992 7.630 -27.619 1.00 89.69 84 PHE A C 1
ATOM 685 O O . PHE A 1 84 ? 9.723 8.121 -28.491 1.00 89.69 84 PHE A O 1
ATOM 692 N N . GLY A 1 85 ? 7.923 6.900 -27.931 1.00 89.31 85 GLY A N 1
ATOM 693 C CA . GLY A 1 85 ? 7.553 6.645 -29.320 1.00 89.31 85 GLY A CA 1
ATOM 694 C C . GLY A 1 85 ? 6.224 5.927 -29.505 1.00 89.31 85 GLY A C 1
ATOM 695 O O . GLY A 1 85 ? 5.534 5.598 -28.549 1.00 89.31 85 GLY A O 1
ATOM 696 N N . TRP A 1 86 ? 5.880 5.681 -30.768 1.00 90.75 86 TRP A N 1
ATOM 697 C CA . TRP A 1 86 ? 4.685 4.935 -31.153 1.00 90.75 86 TRP A CA 1
ATOM 698 C C . TRP A 1 86 ? 4.858 3.434 -30.890 1.00 90.75 86 TRP A C 1
ATOM 700 O O . TRP A 1 86 ? 5.813 2.831 -31.383 1.00 90.75 86 TRP A O 1
ATOM 710 N N . ASP A 1 87 ? 3.914 2.844 -30.163 1.00 86.31 87 ASP A N 1
ATOM 711 C CA . ASP A 1 87 ? 3.789 1.409 -29.947 1.00 86.31 87 ASP A CA 1
ATOM 712 C C . ASP A 1 87 ? 2.715 0.833 -30.884 1.00 86.31 87 ASP A C 1
ATOM 714 O O . ASP A 1 87 ? 1.547 1.214 -30.827 1.00 86.31 87 ASP A O 1
ATOM 718 N N . ASP A 1 88 ? 3.109 -0.081 -31.773 1.00 86.75 88 ASP A N 1
ATOM 719 C CA . ASP A 1 88 ? 2.200 -0.701 -32.745 1.00 86.75 88 ASP A CA 1
ATOM 720 C C . ASP A 1 88 ? 1.278 -1.773 -32.131 1.00 86.75 88 ASP A C 1
ATOM 722 O O . ASP A 1 88 ? 0.238 -2.081 -32.720 1.00 86.75 88 ASP A O 1
ATOM 726 N N . ASP A 1 89 ? 1.627 -2.336 -30.972 1.00 84.44 89 ASP A N 1
ATOM 727 C CA . ASP A 1 89 ? 0.818 -3.351 -30.290 1.00 84.44 89 ASP A CA 1
ATOM 728 C C . ASP A 1 89 ? -0.333 -2.696 -29.515 1.00 84.44 89 ASP A C 1
ATOM 730 O O . ASP A 1 89 ? -1.461 -3.200 -29.526 1.00 84.44 89 ASP A O 1
ATOM 734 N N . PHE A 1 90 ? -0.068 -1.535 -28.910 1.00 79.25 90 PHE A N 1
ATOM 735 C CA . PHE A 1 90 ? -1.070 -0.734 -28.199 1.00 79.25 90 PHE A CA 1
ATOM 736 C C . PHE A 1 90 ? -1.714 0.356 -29.068 1.00 79.25 90 PHE A C 1
ATOM 738 O O . PHE A 1 90 ? -2.780 0.857 -28.721 1.00 79.25 90 PHE A O 1
ATOM 745 N N . LEU A 1 91 ? -1.131 0.654 -30.237 1.00 86.06 91 LEU A N 1
ATOM 746 C CA . LEU A 1 91 ? -1.558 1.696 -31.180 1.00 86.06 91 LEU A CA 1
ATOM 747 C C . LEU A 1 91 ? -1.595 3.103 -30.559 1.00 86.06 91 LEU A C 1
ATOM 749 O O . LEU A 1 91 ? -2.485 3.897 -30.880 1.00 86.06 91 LEU A O 1
ATOM 753 N N . GLU A 1 92 ? -0.634 3.405 -29.684 1.00 84.31 92 GLU A N 1
ATOM 754 C CA . GLU A 1 92 ? -0.535 4.663 -28.934 1.00 84.31 92 GLU A CA 1
ATOM 755 C C . GLU A 1 92 ? 0.934 5.083 -28.737 1.00 84.31 92 GLU A C 1
ATOM 757 O O . GLU A 1 92 ? 1.848 4.282 -28.927 1.00 84.31 92 GLU A O 1
ATOM 762 N N . GLU A 1 93 ? 1.188 6.354 -28.399 1.00 87.81 93 GLU A N 1
ATOM 763 C CA . GLU A 1 93 ? 2.536 6.806 -28.020 1.00 87.81 93 GLU A CA 1
ATOM 764 C C . GLU A 1 93 ? 2.779 6.538 -26.528 1.00 87.81 93 GLU A C 1
ATOM 766 O O . GLU A 1 93 ? 1.943 6.907 -25.703 1.00 87.81 93 GLU A O 1
ATOM 771 N N . ARG A 1 94 ? 3.915 5.923 -26.179 1.00 88.19 94 ARG A N 1
ATOM 772 C CA . ARG A 1 94 ? 4.282 5.607 -24.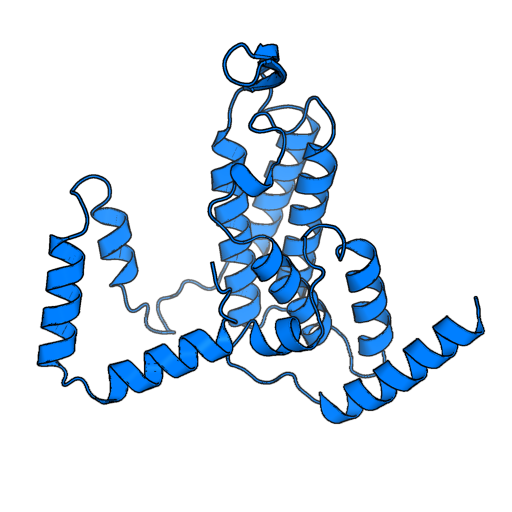792 1.00 88.19 94 ARG A CA 1
ATOM 773 C C . ARG A 1 94 ? 5.785 5.689 -24.543 1.00 88.19 94 ARG A C 1
ATOM 775 O O . ARG A 1 94 ? 6.588 5.744 -25.481 1.00 88.19 94 ARG A O 1
ATOM 782 N N . ASP A 1 95 ? 6.146 5.654 -23.266 1.00 91.62 95 ASP A N 1
ATOM 783 C CA . ASP A 1 95 ? 7.522 5.456 -22.830 1.00 91.62 95 ASP A CA 1
ATOM 784 C C . ASP A 1 95 ? 7.922 3.981 -22.932 1.00 91.62 95 ASP A C 1
ATOM 786 O O . ASP A 1 95 ? 7.208 3.075 -22.497 1.00 91.62 95 ASP A O 1
ATOM 790 N N . PHE A 1 96 ? 9.102 3.760 -23.499 1.00 91.44 96 PHE A N 1
ATOM 791 C CA . PHE A 1 96 ? 9.786 2.479 -23.561 1.00 91.44 96 PHE A CA 1
ATOM 792 C C . PHE A 1 96 ? 10.988 2.497 -22.629 1.00 91.44 96 PHE A C 1
ATOM 794 O O . PHE A 1 96 ? 11.661 3.520 -22.483 1.00 91.44 96 PHE A O 1
ATOM 801 N N . GLY A 1 97 ? 11.311 1.337 -22.074 1.00 93.94 97 GLY A N 1
ATOM 802 C CA . GLY A 1 97 ? 12.524 1.156 -21.300 1.00 93.94 97 GLY A CA 1
ATOM 803 C C . GLY A 1 97 ? 12.459 -0.081 -20.423 1.00 93.94 97 GLY A C 1
ATOM 804 O O . GLY A 1 97 ? 11.859 -1.090 -20.801 1.00 93.94 97 GLY A O 1
ATOM 805 N N . ASP A 1 98 ? 13.101 0.001 -19.268 1.00 94.56 98 ASP A N 1
ATOM 806 C CA . ASP A 1 98 ? 13.155 -1.076 -18.297 1.00 94.56 98 ASP A CA 1
ATOM 807 C C . ASP A 1 98 ? 11.874 -1.122 -17.457 1.00 94.56 98 ASP A C 1
ATOM 809 O O . ASP A 1 98 ? 11.676 -0.328 -16.546 1.00 94.56 98 ASP A O 1
ATOM 813 N N . GLU A 1 99 ? 11.002 -2.082 -17.754 1.00 94.44 99 GLU A N 1
ATOM 814 C CA . GLU A 1 99 ? 9.749 -2.318 -17.027 1.00 94.44 99 GLU A CA 1
ATOM 815 C C . GLU A 1 99 ? 9.971 -3.067 -15.685 1.00 94.44 99 GLU A C 1
ATOM 817 O O . GLU A 1 99 ? 9.008 -3.429 -15.007 1.00 94.44 99 GLU A O 1
ATOM 822 N N . SER A 1 100 ? 11.229 -3.308 -15.269 1.00 93.00 100 SER A N 1
ATOM 823 C CA . SER A 1 100 ? 11.557 -3.988 -14.002 1.00 93.00 100 SER A CA 1
ATOM 824 C C . SER A 1 100 ? 11.118 -3.224 -12.747 1.00 93.00 100 SER A C 1
ATOM 826 O O . SER A 1 100 ? 10.885 -3.861 -11.713 1.00 93.00 100 SER A O 1
ATOM 828 N N . TRP A 1 101 ? 10.894 -1.907 -12.855 1.00 96.31 101 TRP A N 1
ATOM 829 C CA . TRP A 1 101 ? 10.360 -1.066 -11.777 1.00 96.31 101 TRP A CA 1
ATOM 830 C C . TRP A 1 101 ? 9.070 -1.631 -11.171 1.00 96.31 101 TRP A C 1
ATOM 832 O O . TRP A 1 101 ? 8.825 -1.449 -9.980 1.00 96.31 101 TRP A O 1
ATOM 842 N N . ALA A 1 102 ? 8.246 -2.331 -11.960 1.00 95.81 102 ALA A N 1
ATOM 843 C CA . ALA A 1 102 ? 6.982 -2.884 -11.485 1.00 95.81 102 ALA A CA 1
ATOM 844 C C . ALA A 1 102 ? 7.216 -3.985 -10.440 1.00 95.81 102 ALA A C 1
ATOM 846 O O . ALA A 1 102 ? 6.596 -3.984 -9.377 1.00 95.81 102 ALA A O 1
ATOM 847 N N . GLY A 1 103 ? 8.196 -4.861 -10.686 1.00 91.94 103 GLY A N 1
ATOM 848 C CA . GLY A 1 103 ? 8.595 -5.888 -9.724 1.00 91.94 103 GLY A CA 1
ATOM 849 C C . GLY A 1 103 ? 9.267 -5.309 -8.475 1.00 91.94 103 GLY A C 1
ATOM 850 O O . GLY A 1 103 ? 9.084 -5.834 -7.376 1.00 91.94 103 GLY A O 1
ATOM 851 N N . GLU A 1 104 ? 10.020 -4.213 -8.615 1.00 95.94 104 GLU A N 1
ATOM 852 C CA . GLU A 1 104 ? 10.577 -3.482 -7.469 1.00 95.94 104 GLU A CA 1
ATOM 853 C C . GLU A 1 104 ? 9.467 -2.857 -6.612 1.00 95.94 104 GLU A C 1
ATOM 855 O O . GLU A 1 104 ? 9.463 -3.025 -5.391 1.00 95.94 104 GLU A O 1
ATOM 860 N N . MET A 1 105 ? 8.480 -2.224 -7.251 1.00 97.50 105 MET A N 1
ATOM 861 C CA . MET A 1 105 ? 7.302 -1.644 -6.605 1.00 97.50 105 MET A CA 1
ATOM 862 C C . MET A 1 105 ? 6.500 -2.699 -5.825 1.00 97.50 105 MET A C 1
ATOM 864 O O . MET A 1 105 ? 6.186 -2.487 -4.651 1.00 97.50 105 MET A O 1
ATOM 868 N N . ASP A 1 106 ? 6.221 -3.860 -6.429 1.00 95.44 106 ASP A N 1
ATOM 869 C CA . ASP A 1 106 ? 5.523 -4.968 -5.761 1.00 95.44 106 ASP A CA 1
ATOM 870 C C . ASP A 1 106 ? 6.291 -5.486 -4.535 1.00 95.44 106 ASP A C 1
ATOM 872 O O . ASP A 1 106 ? 5.697 -5.756 -3.482 1.00 95.44 106 ASP A O 1
ATOM 876 N N . ARG A 1 107 ? 7.624 -5.583 -4.630 1.00 95.25 107 ARG A N 1
ATOM 877 C CA . ARG A 1 107 ? 8.471 -5.956 -3.490 1.00 95.25 107 ARG A CA 1
ATOM 878 C C . ARG A 1 107 ? 8.355 -4.934 -2.359 1.00 95.25 107 ARG A C 1
ATOM 880 O O . ARG A 1 107 ? 8.121 -5.328 -1.216 1.00 95.25 107 ARG A O 1
ATOM 887 N N . PHE A 1 108 ? 8.466 -3.641 -2.657 1.00 97.88 108 PHE A N 1
ATOM 888 C CA . PHE A 1 108 ? 8.353 -2.593 -1.639 1.00 97.88 108 PHE A CA 1
ATOM 889 C C . PHE A 1 108 ? 6.976 -2.569 -0.973 1.00 97.88 108 PHE A C 1
ATOM 891 O O . PHE A 1 108 ? 6.872 -2.419 0.246 1.00 97.88 108 PHE A O 1
ATOM 898 N N . PHE A 1 109 ? 5.908 -2.783 -1.741 1.00 97.25 109 PHE A N 1
ATOM 899 C CA . PHE A 1 109 ? 4.562 -2.910 -1.196 1.00 97.25 109 PHE A CA 1
ATOM 900 C C . PHE A 1 109 ? 4.412 -4.110 -0.250 1.00 97.25 109 PHE A C 1
ATOM 902 O O . PHE A 1 109 ? 3.739 -4.011 0.786 1.00 97.25 109 PHE A O 1
ATOM 909 N N . LEU A 1 110 ? 5.047 -5.239 -0.573 1.00 94.44 110 LEU A N 1
ATOM 910 C CA . LEU A 1 110 ? 5.079 -6.410 0.298 1.00 94.44 110 LEU A CA 1
ATOM 911 C C . LEU A 1 110 ? 5.840 -6.130 1.604 1.00 94.44 110 LEU A C 1
ATOM 913 O O . LEU A 1 110 ? 5.359 -6.493 2.679 1.00 94.44 110 LEU A O 1
ATOM 917 N N . GLU A 1 111 ? 6.982 -5.451 1.535 1.00 94.69 111 GLU A N 1
ATOM 918 C CA . GLU A 1 111 ? 7.780 -5.091 2.715 1.00 94.69 111 GLU A CA 1
ATOM 919 C C . GLU A 1 111 ? 7.056 -4.060 3.602 1.00 94.69 111 GLU A C 1
ATOM 921 O O . GLU A 1 111 ? 6.957 -4.248 4.817 1.00 94.69 111 GLU A O 1
ATOM 926 N N . ALA A 1 112 ? 6.395 -3.057 3.014 1.00 97.06 112 ALA A N 1
ATOM 927 C CA . ALA A 1 112 ? 5.538 -2.119 3.749 1.00 97.06 112 ALA A CA 1
ATOM 928 C C . ALA A 1 112 ? 4.365 -2.825 4.459 1.00 97.06 112 ALA A C 1
ATOM 930 O O . ALA A 1 112 ? 3.983 -2.481 5.584 1.00 97.06 112 ALA A O 1
ATOM 931 N N . ARG A 1 113 ? 3.784 -3.856 3.831 1.00 95.25 113 ARG A N 1
ATOM 932 C CA . ARG A 1 113 ? 2.785 -4.722 4.476 1.00 95.25 113 ARG A CA 1
ATOM 933 C C . ARG A 1 113 ? 3.381 -5.504 5.649 1.00 95.25 113 ARG A C 1
ATOM 935 O O . ARG A 1 113 ? 2.674 -5.693 6.642 1.00 95.25 113 ARG A O 1
ATOM 942 N N . ASN A 1 114 ? 4.622 -5.972 5.554 1.00 92.62 114 ASN A N 1
ATOM 943 C CA . ASN A 1 114 ? 5.274 -6.706 6.638 1.00 92.62 114 ASN A CA 1
ATOM 944 C C . ASN A 1 114 ? 5.536 -5.805 7.849 1.00 92.62 114 ASN A C 1
ATOM 946 O O . ASN A 1 114 ? 5.111 -6.176 8.942 1.00 92.62 114 ASN A O 1
ATOM 950 N N . LEU A 1 115 ? 6.037 -4.580 7.652 1.00 95.50 115 LEU A N 1
ATOM 951 C CA . LEU A 1 115 ? 6.158 -3.578 8.724 1.00 95.50 115 LEU A CA 1
ATOM 952 C C . LEU A 1 115 ? 4.832 -3.358 9.469 1.00 95.50 115 LEU A C 1
ATOM 954 O O . LEU A 1 115 ? 4.768 -3.406 10.699 1.00 95.50 115 LEU A O 1
ATOM 958 N N . LEU A 1 116 ? 3.729 -3.209 8.726 1.00 95.12 116 LEU A N 1
ATOM 959 C CA . LEU A 1 116 ? 2.391 -3.067 9.308 1.00 95.12 116 LEU A CA 1
ATOM 960 C C . LEU A 1 116 ? 1.974 -4.297 10.137 1.00 95.12 116 LEU A C 1
ATOM 962 O O . LEU A 1 116 ? 1.275 -4.153 11.142 1.00 95.12 116 LEU A O 1
ATOM 966 N N . ARG A 1 117 ? 2.364 -5.508 9.724 1.00 92.56 117 ARG A N 1
ATOM 967 C CA . ARG A 1 117 ? 2.084 -6.755 10.462 1.00 92.56 117 ARG A CA 1
ATOM 968 C C . ARG A 1 117 ? 2.964 -6.910 11.702 1.00 92.56 117 ARG A C 1
ATOM 970 O O . ARG A 1 117 ? 2.495 -7.484 12.683 1.00 92.56 117 ARG A O 1
ATOM 977 N N . GLU A 1 118 ? 4.196 -6.417 11.647 1.00 92.31 118 GLU A N 1
ATOM 978 C CA . GLU A 1 118 ? 5.178 -6.417 12.739 1.00 92.31 118 GLU A CA 1
ATOM 979 C C . GLU A 1 118 ? 4.873 -5.341 13.794 1.00 92.31 118 GLU A C 1
ATOM 981 O O . GLU A 1 118 ? 5.266 -5.470 14.951 1.00 92.31 118 GLU A O 1
ATOM 986 N N . GLY A 1 119 ? 4.079 -4.330 13.432 1.00 94.00 119 GLY A N 1
ATOM 987 C CA . GLY A 1 119 ? 3.626 -3.278 14.340 1.00 94.00 119 GLY A CA 1
ATOM 988 C C . GLY A 1 119 ? 4.336 -1.939 14.149 1.00 94.00 119 GLY A C 1
ATOM 989 O O . GLY A 1 119 ? 4.021 -0.992 14.872 1.00 94.00 119 GLY A O 1
ATOM 990 N N . ASP A 1 120 ? 5.239 -1.827 13.173 1.00 96.69 120 ASP A N 1
ATOM 991 C CA . ASP A 1 120 ? 5.843 -0.554 12.783 1.00 96.69 120 ASP A CA 1
ATOM 992 C C . ASP A 1 120 ? 4.907 0.217 11.841 1.00 96.69 120 ASP A C 1
ATOM 994 O O . ASP A 1 120 ? 5.073 0.295 10.621 1.00 96.69 120 ASP A O 1
ATOM 998 N N . TYR A 1 121 ? 3.847 0.763 12.433 1.00 97.25 121 TYR A N 1
ATOM 999 C CA . TYR A 1 121 ? 2.807 1.482 11.699 1.00 97.25 121 TYR A CA 1
ATOM 1000 C C . TYR A 1 121 ? 3.316 2.773 11.069 1.00 97.25 121 TYR A C 1
ATOM 1002 O O . TYR A 1 121 ? 2.814 3.170 10.018 1.00 97.25 121 TYR A O 1
ATOM 1010 N N . LYS A 1 122 ? 4.299 3.416 11.706 1.00 97.94 122 LYS A N 1
ATOM 1011 C CA . LYS A 1 122 ? 4.855 4.679 11.240 1.00 97.94 122 LYS A CA 1
ATOM 1012 C C . LYS A 1 122 ? 5.647 4.470 9.956 1.00 97.94 122 LYS A C 1
ATOM 1014 O O . LYS A 1 122 ? 5.338 5.114 8.957 1.00 97.94 122 LYS A O 1
ATOM 1019 N N . THR A 1 123 ? 6.608 3.548 9.961 1.00 98.12 123 THR A N 1
ATOM 1020 C CA . THR A 1 123 ? 7.421 3.283 8.769 1.00 98.12 123 THR A CA 1
ATOM 1021 C C . THR A 1 123 ? 6.560 2.704 7.650 1.00 98.12 123 THR A C 1
ATOM 1023 O O . THR A 1 123 ? 6.697 3.113 6.502 1.00 98.12 123 THR A O 1
ATOM 1026 N N . ALA A 1 124 ? 5.588 1.838 7.970 1.00 98.31 124 ALA A N 1
ATOM 1027 C CA . ALA A 1 124 ? 4.637 1.351 6.972 1.00 98.31 124 ALA A CA 1
ATOM 1028 C C . ALA A 1 124 ? 3.849 2.496 6.309 1.00 98.31 124 ALA A C 1
ATOM 1030 O O . ALA A 1 124 ? 3.707 2.518 5.089 1.00 98.31 124 ALA A O 1
ATOM 1031 N N . GLU A 1 125 ? 3.330 3.455 7.087 1.00 98.38 125 GLU A N 1
ATOM 1032 C CA . GLU A 1 125 ? 2.671 4.649 6.541 1.00 98.38 125 GLU A CA 1
ATOM 1033 C C . GLU A 1 125 ? 3.602 5.454 5.625 1.00 98.38 125 GLU A C 1
ATOM 1035 O O . GLU A 1 125 ? 3.204 5.795 4.511 1.00 98.38 125 GLU A O 1
ATOM 1040 N N . GLU A 1 126 ? 4.823 5.746 6.071 1.00 98.44 126 GLU A N 1
ATOM 1041 C CA . GLU A 1 126 ? 5.794 6.531 5.301 1.00 98.44 126 GLU A CA 1
ATOM 1042 C C . GLU A 1 126 ? 6.191 5.833 3.991 1.00 98.44 126 GLU A C 1
ATOM 1044 O O . GLU A 1 126 ? 6.209 6.481 2.940 1.00 98.44 126 GLU A O 1
ATOM 1049 N N . ALA A 1 127 ? 6.419 4.518 4.029 1.00 98.62 127 ALA A N 1
ATOM 1050 C CA . ALA A 1 127 ? 6.703 3.701 2.854 1.00 98.62 127 ALA A CA 1
ATOM 1051 C C . ALA A 1 127 ? 5.552 3.766 1.840 1.00 98.62 127 ALA A C 1
ATOM 1053 O O . ALA A 1 127 ? 5.767 4.148 0.692 1.00 98.62 127 ALA A O 1
ATOM 1054 N N . TYR A 1 128 ? 4.311 3.493 2.262 1.00 98.44 128 TYR A N 1
ATOM 1055 C CA . TYR A 1 128 ? 3.149 3.566 1.367 1.00 98.44 128 TYR A CA 1
ATOM 1056 C C . TYR A 1 128 ? 2.979 4.948 0.725 1.00 98.44 128 TYR A C 1
ATOM 1058 O O . TYR A 1 128 ? 2.698 5.027 -0.469 1.00 98.44 128 TYR A O 1
ATOM 1066 N N . ARG A 1 129 ? 3.172 6.038 1.483 1.00 97.94 129 ARG A N 1
ATOM 1067 C CA . ARG A 1 129 ? 3.088 7.405 0.936 1.00 97.94 129 ARG A CA 1
ATOM 1068 C C . ARG A 1 129 ? 4.109 7.638 -0.170 1.00 97.94 129 ARG A C 1
ATOM 1070 O O . ARG A 1 129 ? 3.753 8.200 -1.200 1.00 97.94 129 ARG A O 1
ATOM 1077 N N . LYS A 1 130 ? 5.359 7.208 0.034 1.00 98.19 130 LYS A N 1
ATOM 1078 C CA . LYS A 1 130 ? 6.412 7.325 -0.983 1.00 98.19 130 LYS A CA 1
ATOM 1079 C C . LYS A 1 130 ? 6.079 6.500 -2.220 1.00 98.19 130 LYS A C 1
ATOM 1081 O O . LYS A 1 130 ? 6.133 7.032 -3.320 1.00 98.19 130 LYS A O 1
ATOM 1086 N N . LEU A 1 131 ? 5.659 5.249 -2.041 1.00 98.12 131 LEU A N 1
ATOM 1087 C CA . LEU A 1 131 ? 5.304 4.369 -3.156 1.00 98.12 131 LEU A CA 1
ATOM 1088 C C . LEU A 1 131 ? 4.143 4.936 -3.982 1.00 98.12 131 LEU A C 1
ATOM 1090 O O . LEU A 1 131 ? 4.227 4.980 -5.204 1.00 98.12 131 LEU A O 1
ATOM 1094 N N . PHE A 1 132 ? 3.092 5.454 -3.340 1.00 97.25 132 PHE A N 1
ATOM 1095 C CA . PHE A 1 132 ? 1.994 6.097 -4.066 1.00 97.25 132 PHE A CA 1
ATOM 1096 C C . PHE A 1 132 ? 2.404 7.399 -4.756 1.00 97.25 132 PHE A C 1
ATOM 1098 O O . PHE A 1 132 ? 1.919 7.660 -5.851 1.00 97.25 132 PHE A O 1
ATOM 1105 N N . ALA A 1 133 ? 3.312 8.185 -4.173 1.00 95.81 133 ALA A N 1
ATOM 1106 C CA . ALA A 1 133 ? 3.850 9.371 -4.837 1.00 95.81 133 ALA A CA 1
ATOM 1107 C C . ALA A 1 133 ? 4.682 9.012 -6.084 1.00 95.81 133 ALA A C 1
ATOM 1109 O O . ALA A 1 133 ? 4.624 9.724 -7.082 1.00 95.81 133 ALA A O 1
ATOM 1110 N N . ILE A 1 134 ? 5.416 7.894 -6.054 1.00 96.62 134 ILE A N 1
ATOM 1111 C CA . ILE A 1 134 ? 6.141 7.375 -7.224 1.00 96.62 134 ILE A CA 1
ATOM 1112 C C . ILE A 1 134 ? 5.156 6.938 -8.316 1.00 96.62 134 ILE A C 1
ATOM 1114 O O . ILE A 1 134 ? 5.374 7.248 -9.483 1.00 96.62 134 ILE A O 1
ATOM 1118 N N . LEU A 1 135 ? 4.060 6.260 -7.953 1.00 94.94 135 LEU A N 1
ATOM 1119 C CA . LEU A 1 135 ? 3.010 5.896 -8.912 1.00 94.94 135 LEU A CA 1
ATOM 1120 C C . LEU A 1 135 ? 2.346 7.132 -9.534 1.00 94.94 135 LEU A C 1
ATOM 1122 O O . LEU A 1 135 ? 2.147 7.154 -10.741 1.00 94.94 135 LEU A O 1
ATOM 1126 N N . GLU A 1 136 ? 2.050 8.160 -8.731 1.00 93.62 136 GLU A N 1
ATOM 1127 C CA . GLU A 1 136 ? 1.508 9.438 -9.218 1.00 93.62 136 GLU A CA 1
ATOM 1128 C C . GLU A 1 136 ? 2.483 10.125 -10.184 1.00 93.62 136 GLU A C 1
ATOM 1130 O O . GLU A 1 136 ? 2.071 10.603 -11.237 1.00 93.62 136 GLU A O 1
ATOM 1135 N N . LEU A 1 137 ? 3.784 10.124 -9.875 1.00 93.25 137 LEU A N 1
ATOM 1136 C CA . LEU A 1 137 ? 4.811 10.634 -10.785 1.00 93.25 137 LEU A CA 1
ATOM 1137 C C . LEU A 1 137 ? 4.871 9.827 -12.091 1.00 93.25 137 LEU A C 1
ATOM 1139 O O . LEU A 1 137 ? 5.055 10.400 -13.159 1.00 93.25 137 LEU A O 1
ATOM 1143 N N . GLY A 1 138 ? 4.689 8.510 -12.008 1.00 91.12 138 GLY A N 1
ATOM 1144 C CA . GLY A 1 138 ? 4.663 7.607 -13.154 1.00 91.12 138 GLY A CA 1
ATOM 1145 C C . GLY A 1 138 ? 3.489 7.804 -14.112 1.00 91.12 138 GLY A C 1
ATOM 1146 O O . GLY A 1 138 ? 3.567 7.330 -15.241 1.00 91.12 138 GLY A O 1
ATOM 1147 N N . GLU A 1 139 ? 2.420 8.497 -13.703 1.00 89.00 139 GLU A N 1
ATOM 1148 C CA . GLU A 1 139 ? 1.342 8.885 -14.625 1.00 89.00 139 GLU A CA 1
ATOM 1149 C C . GLU A 1 139 ? 1.806 9.946 -15.642 1.00 89.00 139 GLU A C 1
ATOM 1151 O O . GLU A 1 139 ? 1.185 10.117 -16.695 1.00 89.00 139 GLU A O 1
ATOM 1156 N N . GLU A 1 140 ? 2.896 10.659 -15.346 1.00 89.56 140 GLU A N 1
ATOM 1157 C CA . GLU A 1 140 ? 3.512 11.612 -16.262 1.00 89.56 140 GLU A CA 1
ATOM 1158 C C . GLU A 1 140 ? 4.525 10.911 -17.192 1.00 89.56 140 GLU A C 1
ATOM 1160 O O . GLU A 1 140 ? 5.256 10.012 -16.766 1.00 89.56 140 GLU A O 1
ATOM 1165 N N . PRO A 1 141 ? 4.644 11.340 -18.464 1.00 88.31 141 PRO A N 1
ATOM 1166 C CA . PRO A 1 141 ? 5.640 10.780 -19.370 1.00 88.31 141 PRO A CA 1
ATOM 1167 C C . PRO A 1 141 ? 7.082 11.013 -18.896 1.00 88.31 141 PRO A C 1
ATOM 1169 O O . PRO A 1 141 ? 7.442 12.115 -18.471 1.00 88.31 141 PRO A O 1
ATOM 1172 N N . GLY A 1 142 ? 7.936 10.008 -19.079 1.00 91.19 142 GLY A N 1
ATOM 1173 C CA . GLY A 1 142 ? 9.377 10.053 -18.832 1.00 91.19 142 GLY A CA 1
ATOM 1174 C C . GLY A 1 142 ? 9.841 9.415 -17.521 1.00 91.19 142 GLY A C 1
ATOM 1175 O O . GLY A 1 142 ? 11.037 9.480 -17.234 1.00 91.19 142 GLY A O 1
ATOM 1176 N N . TYR A 1 143 ? 8.940 8.787 -16.758 1.00 94.31 143 TYR A N 1
ATOM 1177 C CA . TYR A 1 143 ? 9.245 8.235 -15.432 1.00 94.31 143 TYR A CA 1
ATOM 1178 C C . TYR A 1 143 ? 9.125 6.708 -15.367 1.00 94.31 143 TYR A C 1
ATOM 1180 O O . TYR A 1 143 ? 10.123 6.034 -15.110 1.00 94.31 143 TYR A O 1
ATOM 1188 N N . LEU A 1 144 ? 7.934 6.155 -15.626 1.00 95.25 144 LEU A N 1
ATOM 1189 C CA . LEU A 1 144 ? 7.673 4.712 -15.580 1.00 95.25 144 LEU A CA 1
ATOM 1190 C C . LEU A 1 144 ? 7.236 4.211 -16.969 1.00 95.25 144 LEU A C 1
ATOM 1192 O O . LEU A 1 144 ? 6.104 4.469 -17.375 1.00 95.25 144 LEU A O 1
ATOM 1196 N N . PRO A 1 145 ? 8.103 3.509 -17.727 1.00 93.44 145 PRO A N 1
ATOM 1197 C CA . PRO A 1 145 ? 7.714 2.928 -19.010 1.00 93.44 145 PRO A CA 1
ATOM 1198 C C . PRO A 1 145 ? 6.807 1.716 -18.791 1.00 93.44 145 PRO A C 1
ATOM 1200 O O . PRO A 1 145 ? 6.904 1.038 -17.771 1.00 93.44 145 PRO A O 1
ATOM 1203 N N . GLY A 1 146 ? 5.960 1.384 -19.759 1.00 89.75 146 GLY A N 1
ATOM 1204 C CA . GLY A 1 146 ? 5.053 0.246 -19.597 1.00 89.75 146 GLY A CA 1
ATOM 1205 C C . GLY A 1 146 ? 3.671 0.488 -20.167 1.00 89.75 146 GLY A C 1
ATOM 1206 O O . GLY A 1 146 ? 3.489 1.296 -21.080 1.00 89.75 146 GLY A O 1
ATOM 1207 N N . ASP A 1 147 ? 2.710 -0.268 -19.653 1.00 87.31 147 ASP A N 1
ATOM 1208 C CA . ASP A 1 147 ? 1.293 -0.062 -19.922 1.00 87.31 147 ASP A CA 1
ATOM 1209 C C . ASP A 1 147 ? 0.849 1.328 -19.433 1.00 87.31 147 ASP A C 1
ATOM 1211 O O . ASP A 1 147 ? 1.320 1.821 -18.408 1.00 87.31 147 ASP A O 1
ATOM 1215 N N . LEU A 1 148 ? -0.084 1.951 -20.157 1.00 80.69 148 LEU A N 1
ATOM 1216 C CA . LEU A 1 148 ? -0.643 3.263 -19.805 1.00 80.69 148 LEU A CA 1
ATOM 1217 C C . LEU A 1 148 ? -1.396 3.242 -18.474 1.00 80.69 148 LEU A C 1
ATOM 1219 O O . LEU A 1 148 ? -1.530 4.268 -17.811 1.00 80.69 148 LEU A O 1
ATOM 1223 N N . PHE A 1 149 ? -1.914 2.078 -18.094 1.00 85.25 149 PHE A N 1
ATOM 1224 C CA . PHE A 1 149 ? -2.505 1.848 -16.793 1.00 85.25 149 PHE A CA 1
ATOM 1225 C C . PHE A 1 149 ? -1.486 1.088 -15.949 1.00 85.25 149 PHE A C 1
ATOM 1227 O O . PHE A 1 149 ? -1.395 -0.134 -16.022 1.00 85.25 149 PHE A O 1
ATOM 1234 N N . ILE A 1 150 ? -0.745 1.815 -15.112 1.00 86.50 150 ILE A N 1
ATOM 1235 C CA . ILE A 1 150 ? 0.292 1.260 -14.225 1.00 86.50 150 ILE A CA 1
ATOM 1236 C C . ILE A 1 150 ? -0.216 0.062 -13.401 1.00 86.50 150 ILE A C 1
ATOM 1238 O O . ILE A 1 150 ? 0.518 -0.895 -13.176 1.00 86.50 150 ILE A O 1
ATOM 1242 N N . GLU A 1 151 ? -1.490 0.057 -13.008 1.00 86.69 151 GLU A N 1
ATOM 1243 C CA . GLU A 1 151 ? -2.124 -1.073 -12.316 1.00 86.69 151 GLU A CA 1
ATOM 1244 C C . GLU A 1 151 ? -2.058 -2.409 -13.082 1.00 86.69 151 GLU A C 1
ATOM 1246 O O . GLU A 1 151 ? -2.086 -3.461 -12.451 1.00 86.69 151 GLU A O 1
ATOM 1251 N N . ASN A 1 152 ? -1.928 -2.391 -14.413 1.00 88.50 152 ASN A N 1
ATOM 1252 C CA . ASN A 1 152 ? -1.744 -3.593 -15.232 1.00 88.50 152 ASN A CA 1
ATOM 1253 C C . ASN A 1 152 ? -0.320 -4.160 -15.154 1.00 88.50 152 ASN A C 1
ATOM 1255 O O . ASN A 1 152 ? -0.112 -5.323 -15.503 1.00 88.50 152 ASN A O 1
ATOM 1259 N N . MET A 1 153 ? 0.649 -3.343 -14.736 1.00 92.00 153 MET A N 1
ATOM 1260 C CA . MET A 1 153 ? 2.053 -3.734 -14.605 1.00 92.00 153 MET A CA 1
ATOM 1261 C C . MET A 1 153 ? 2.340 -4.401 -13.257 1.00 92.00 153 MET A C 1
ATOM 1263 O O . MET A 1 153 ? 3.292 -5.170 -13.155 1.00 92.00 153 MET A O 1
ATOM 1267 N N . LEU A 1 154 ? 1.525 -4.116 -12.238 1.00 92.56 154 LEU A N 1
ATOM 1268 C CA . LEU A 1 154 ? 1.694 -4.637 -10.883 1.00 92.56 154 LEU A CA 1
ATOM 1269 C C . LEU A 1 154 ? 1.078 -6.035 -10.738 1.00 92.56 154 LEU A C 1
ATOM 1271 O O . LEU A 1 154 ? -0.028 -6.307 -11.211 1.00 92.56 154 LEU A O 1
ATOM 1275 N N . GLU A 1 155 ? 1.769 -6.923 -10.026 1.00 89.25 155 GLU A N 1
ATOM 1276 C CA . GLU A 1 155 ? 1.211 -8.200 -9.578 1.00 89.25 155 GLU A CA 1
ATOM 1277 C C . GLU A 1 155 ? 0.263 -8.003 -8.378 1.00 89.25 155 GLU A C 1
ATOM 1279 O O . GLU A 1 155 ? -0.702 -8.760 -8.209 1.00 89.25 155 GLU A O 1
ATOM 1284 N N . GLY A 1 156 ? 0.536 -6.999 -7.535 1.00 81.25 156 GLY A N 1
ATOM 1285 C CA . GLY A 1 156 ? -0.241 -6.658 -6.348 1.00 81.25 156 GLY A CA 1
ATOM 1286 C C . GLY A 1 156 ? -1.544 -5.903 -6.635 1.00 81.25 156 GLY A C 1
ATOM 1287 O O . GLY A 1 156 ? -1.653 -5.084 -7.544 1.00 81.25 156 GLY A O 1
ATOM 1288 N N . ASP A 1 157 ? -2.561 -6.131 -5.800 1.00 88.44 157 ASP A N 1
ATOM 1289 C CA . ASP A 1 157 ? -3.829 -5.402 -5.882 1.00 88.44 157 ASP A CA 1
ATOM 1290 C C . ASP A 1 157 ? -3.685 -4.020 -5.226 1.00 88.44 157 ASP A C 1
ATOM 1292 O O . ASP A 1 157 ? -3.694 -3.886 -3.998 1.00 88.44 157 ASP A O 1
ATOM 1296 N N . LEU A 1 158 ? -3.586 -2.972 -6.046 1.00 91.00 158 LEU A N 1
ATOM 1297 C CA . LEU A 1 158 ? -3.372 -1.600 -5.580 1.00 91.00 158 LEU A CA 1
ATOM 1298 C C . LEU A 1 158 ? -4.438 -1.132 -4.576 1.00 91.00 158 LEU A C 1
ATOM 1300 O O . LEU A 1 158 ? -4.141 -0.393 -3.639 1.00 91.00 158 LEU A O 1
ATOM 1304 N N . PHE A 1 159 ? -5.680 -1.608 -4.689 1.00 92.69 159 PHE A N 1
ATOM 1305 C CA . PHE A 1 159 ? -6.710 -1.292 -3.695 1.00 92.69 159 PHE A CA 1
ATOM 1306 C C . PHE A 1 159 ? -6.446 -1.969 -2.346 1.00 92.69 159 PHE A C 1
ATOM 1308 O O . PHE A 1 159 ? -6.749 -1.375 -1.309 1.00 92.69 159 PHE A O 1
ATOM 1315 N N . GLU A 1 160 ? -5.890 -3.186 -2.323 1.00 92.75 160 GLU A N 1
ATOM 1316 C CA . GLU A 1 160 ? -5.464 -3.818 -1.067 1.00 92.75 160 GLU A CA 1
ATOM 1317 C C . GLU A 1 160 ? -4.367 -2.978 -0.405 1.00 92.75 160 GLU A C 1
ATOM 1319 O O . GLU A 1 160 ? -4.457 -2.691 0.791 1.00 92.75 160 GLU A O 1
ATOM 1324 N N . HIS A 1 161 ? -3.405 -2.483 -1.187 1.00 95.38 161 HIS A N 1
ATOM 1325 C CA . HIS A 1 161 ? -2.355 -1.596 -0.686 1.00 95.38 161 HIS A CA 1
ATOM 1326 C C . HIS A 1 161 ? -2.900 -0.261 -0.171 1.00 95.38 161 HIS A C 1
ATOM 1328 O O . HIS A 1 161 ? -2.508 0.167 0.913 1.00 95.38 161 HIS A O 1
ATOM 1334 N N . VAL A 1 162 ? -3.877 0.359 -0.842 1.00 96.19 162 VAL A N 1
ATOM 1335 C CA . VAL A 1 162 ? -4.539 1.570 -0.317 1.00 96.19 162 VAL A CA 1
ATOM 1336 C C . VAL A 1 162 ? -5.281 1.269 0.995 1.00 96.19 162 VAL A C 1
ATOM 1338 O O . VAL A 1 162 ? -5.238 2.070 1.930 1.00 96.19 162 VAL A O 1
ATOM 1341 N N . ALA A 1 163 ? -5.928 0.107 1.127 1.00 96.50 163 ALA A N 1
ATOM 1342 C CA . ALA A 1 163 ? -6.585 -0.288 2.375 1.00 96.50 163 ALA A CA 1
ATOM 1343 C C . ALA A 1 163 ? -5.592 -0.569 3.518 1.00 96.50 163 ALA A C 1
ATOM 1345 O O . ALA A 1 163 ? -5.900 -0.278 4.678 1.00 96.50 163 ALA A O 1
ATOM 1346 N N . LEU A 1 164 ? -4.410 -1.112 3.212 1.00 97.38 164 LEU A N 1
ATOM 1347 C CA . LEU A 1 164 ? -3.321 -1.324 4.171 1.00 97.38 164 LEU A CA 1
ATOM 1348 C C . LEU A 1 164 ? -2.661 -0.002 4.584 1.00 97.38 164 LEU A C 1
ATOM 1350 O O . LEU A 1 164 ? -2.453 0.210 5.775 1.00 97.38 164 LEU A O 1
ATOM 1354 N N . PHE A 1 165 ? -2.432 0.919 3.649 1.00 98.06 165 PHE A N 1
ATOM 1355 C CA . PHE A 1 165 ? -1.973 2.279 3.935 1.00 98.06 165 PHE A CA 1
ATOM 1356 C C . PHE A 1 165 ? -2.934 3.027 4.863 1.00 98.06 165 PHE A C 1
ATOM 1358 O O . PHE A 1 165 ? -2.556 3.524 5.918 1.00 98.06 165 PHE A O 1
ATOM 1365 N N . LEU A 1 166 ? -4.223 3.069 4.527 1.00 98.00 166 LEU A N 1
ATOM 1366 C CA . LEU A 1 166 ? -5.211 3.739 5.376 1.00 98.00 166 LEU A CA 1
ATOM 1367 C C . LEU A 1 166 ? -5.307 3.080 6.759 1.00 98.00 166 LEU A C 1
ATOM 1369 O O . LEU A 1 166 ? -5.595 3.738 7.761 1.00 98.00 166 LEU A O 1
ATOM 1373 N N . ARG A 1 167 ? -5.027 1.777 6.837 1.00 98.06 167 ARG A N 1
ATOM 1374 C CA . ARG A 1 167 ? -4.916 1.070 8.108 1.00 98.06 167 ARG A CA 1
ATOM 1375 C C . ARG A 1 167 ? -3.660 1.467 8.884 1.00 98.06 167 ARG A C 1
ATOM 1377 O O . ARG A 1 167 ? -3.766 1.619 10.100 1.00 98.06 167 ARG A O 1
ATOM 1384 N N . SER A 1 168 ? -2.508 1.641 8.236 1.00 98.19 168 SER A N 1
ATOM 1385 C CA . SER A 1 168 ? -1.295 2.102 8.918 1.00 98.19 168 SER A CA 1
ATOM 1386 C C . SER A 1 168 ? -1.479 3.518 9.462 1.00 98.19 168 SER A C 1
ATOM 1388 O O . SER A 1 168 ? -1.206 3.727 10.639 1.00 98.19 168 SER A O 1
ATOM 1390 N N . VAL A 1 169 ? -2.114 4.424 8.705 1.00 98.25 169 VAL A N 1
ATOM 1391 C CA . VAL A 1 169 ? -2.519 5.763 9.188 1.00 98.25 169 VAL A CA 1
ATOM 1392 C C . VAL A 1 169 ? -3.394 5.660 10.442 1.00 98.25 169 VAL A C 1
ATOM 1394 O O . VAL A 1 169 ? -3.167 6.354 11.432 1.00 98.25 169 VAL A O 1
ATOM 1397 N N . TYR A 1 170 ? -4.398 4.775 10.435 1.00 98.19 170 TYR A N 1
ATOM 1398 C CA . TYR A 1 170 ? -5.273 4.571 11.594 1.00 98.19 170 TYR A CA 1
ATOM 1399 C C . TYR A 1 170 ? -4.493 4.123 12.839 1.00 98.19 170 TYR A C 1
ATOM 1401 O O . TYR A 1 170 ? -4.776 4.589 13.945 1.00 98.19 170 TYR A O 1
ATOM 1409 N N . LEU A 1 171 ? -3.567 3.177 12.667 1.00 97.62 171 LEU A N 1
ATOM 1410 C CA . LEU A 1 171 ? -2.828 2.544 13.761 1.00 97.62 171 LEU A CA 1
ATOM 1411 C C . LEU A 1 171 ? -1.660 3.398 14.270 1.00 97.62 171 LEU A C 1
ATOM 1413 O O . LEU A 1 171 ? -1.341 3.315 15.453 1.00 97.62 171 LEU A O 1
ATOM 1417 N N . ASN A 1 172 ? -1.064 4.222 13.408 1.00 97.69 172 ASN A N 1
ATOM 1418 C CA . ASN A 1 172 ? -0.015 5.179 13.752 1.00 97.69 172 ASN A CA 1
ATOM 1419 C C . ASN A 1 172 ? -0.577 6.417 14.475 1.00 97.69 172 ASN A C 1
ATOM 1421 O O . ASN A 1 172 ? 0.087 7.003 15.325 1.00 97.69 172 ASN A O 1
ATOM 1425 N N . ALA A 1 173 ? -1.814 6.815 14.163 1.00 96.75 173 ALA A N 1
ATOM 1426 C CA . ALA A 1 173 ? -2.422 8.006 14.740 1.00 96.75 173 ALA A CA 1
ATOM 1427 C C . ALA A 1 173 ? -2.852 7.835 16.209 1.00 96.75 173 ALA A C 1
ATOM 1429 O O . ALA A 1 173 ? -3.559 6.885 16.587 1.00 96.75 173 ALA A O 1
ATOM 1430 N N . GLU A 1 174 ? -2.539 8.860 17.004 1.00 94.50 174 GLU A N 1
ATOM 1431 C CA . GLU A 1 174 ? -3.110 9.066 18.333 1.00 94.50 174 GLU A CA 1
ATOM 1432 C C . GLU A 1 174 ? -4.640 9.185 18.265 1.00 94.50 174 GLU A C 1
ATOM 1434 O O . GLU A 1 174 ? -5.224 9.620 17.266 1.00 94.50 174 GLU A O 1
ATOM 1439 N N . SER A 1 175 ? -5.322 8.762 19.333 1.00 91.56 175 SER A N 1
ATOM 1440 C CA . SER A 1 175 ? -6.779 8.569 19.305 1.00 91.56 175 SER A CA 1
ATOM 1441 C C . SER A 1 175 ? -7.580 9.841 18.996 1.00 91.56 175 SER A C 1
ATOM 1443 O O . SER A 1 175 ? -8.679 9.728 18.454 1.00 91.56 175 SER A O 1
ATOM 1445 N N . ASP A 1 176 ? -7.089 11.018 19.377 1.00 92.00 176 ASP A N 1
ATOM 1446 C CA . ASP A 1 176 ? -7.746 12.313 19.172 1.00 92.00 176 ASP A CA 1
ATOM 1447 C C . ASP A 1 176 ? -7.472 12.919 17.786 1.00 92.00 176 ASP A C 1
ATOM 1449 O O . ASP A 1 176 ? -8.293 13.685 17.279 1.00 92.00 176 ASP A O 1
ATOM 1453 N N . GLU A 1 17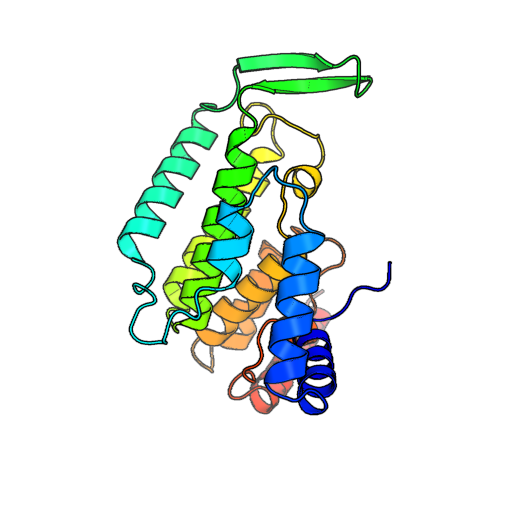7 ? -6.382 12.526 17.126 1.00 95.44 177 GLU A N 1
ATOM 1454 C CA . GLU A 1 177 ? -6.030 12.978 15.772 1.00 95.44 177 GLU A CA 1
ATOM 1455 C C . GLU A 1 177 ? -6.505 12.018 14.670 1.00 95.44 177 GLU A C 1
ATOM 1457 O O . GLU A 1 177 ? -6.671 12.418 13.512 1.00 95.44 177 GLU A O 1
ATOM 1462 N N . ARG A 1 178 ? -6.796 10.761 15.028 1.00 96.38 178 ARG A N 1
ATOM 1463 C CA . ARG A 1 178 ? -7.104 9.658 14.104 1.00 96.38 178 ARG A CA 1
ATOM 1464 C C . ARG A 1 178 ? -8.179 9.967 13.064 1.00 96.38 178 ARG A C 1
ATOM 1466 O O . ARG A 1 178 ? -8.015 9.624 11.896 1.00 96.38 178 ARG A O 1
ATOM 1473 N N . VAL A 1 179 ? -9.276 10.618 13.460 1.00 96.94 179 VAL A N 1
ATOM 1474 C CA . VAL A 1 179 ? -10.369 10.991 12.536 1.00 96.94 179 VAL A CA 1
ATOM 1475 C C . VAL A 1 179 ? -9.874 11.952 11.459 1.00 96.94 179 VAL A C 1
ATOM 1477 O O .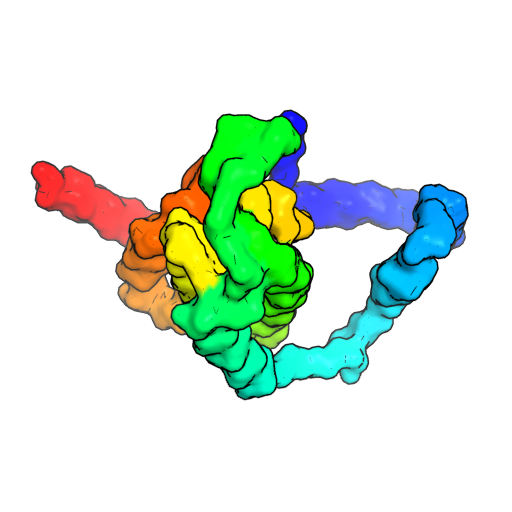 VAL A 1 179 ? -10.146 11.755 10.276 1.00 96.94 179 VAL A O 1
ATOM 1480 N N . LYS A 1 180 ? -9.124 12.980 11.858 1.00 96.25 180 LYS A N 1
ATOM 1481 C CA . LYS A 1 180 ? -8.628 14.000 10.938 1.00 96.25 180 LYS A CA 1
ATOM 1482 C C . LYS A 1 180 ? -7.586 13.414 9.984 1.00 96.25 180 LYS A C 1
ATOM 1484 O O . LYS A 1 180 ? -7.726 13.589 8.776 1.00 96.25 180 LYS A O 1
ATOM 1489 N N . LEU A 1 181 ? -6.595 12.699 10.518 1.00 97.12 181 LEU A N 1
ATOM 1490 C CA . LEU A 1 181 ? -5.494 12.140 9.729 1.00 97.12 181 LEU A CA 1
ATOM 1491 C C . LEU A 1 181 ? -5.986 11.101 8.718 1.00 97.12 181 LEU A C 1
ATOM 1493 O O . LEU A 1 181 ? -5.612 11.160 7.549 1.00 97.12 181 LEU A O 1
ATOM 1497 N N . LEU A 1 182 ? -6.899 10.207 9.120 1.00 97.12 182 LEU A N 1
ATOM 1498 C CA . LEU A 1 182 ? -7.462 9.231 8.188 1.00 97.12 182 LEU A CA 1
ATOM 1499 C C . LEU A 1 182 ? -8.296 9.903 7.090 1.00 97.12 182 LEU A C 1
ATOM 1501 O O . LEU A 1 182 ? -8.239 9.491 5.934 1.00 97.12 182 LEU A O 1
ATOM 1505 N N . TYR A 1 183 ? -9.057 10.949 7.422 1.00 95.81 183 TYR A N 1
ATOM 1506 C CA . TYR A 1 183 ? -9.816 11.703 6.424 1.00 95.81 183 TYR A CA 1
ATOM 1507 C C . TYR A 1 183 ? -8.904 12.405 5.417 1.00 95.81 183 TYR A C 1
ATOM 1509 O O . TYR A 1 183 ? -9.193 12.399 4.220 1.00 95.81 183 TYR A O 1
ATOM 1517 N N . GLU A 1 184 ? -7.814 13.009 5.886 1.00 95.88 184 GLU A N 1
ATOM 1518 C CA . GLU A 1 184 ? -6.813 13.640 5.026 1.00 95.88 184 GLU A CA 1
ATOM 1519 C C . GLU A 1 184 ? -6.158 12.602 4.108 1.00 95.88 184 GLU A C 1
ATOM 1521 O O . GLU A 1 184 ? -6.201 12.782 2.893 1.00 95.88 184 GLU A O 1
ATOM 1526 N N . ALA A 1 185 ? -5.718 11.462 4.647 1.00 96.44 185 ALA A N 1
ATOM 1527 C CA . ALA A 1 185 ? -5.142 10.367 3.866 1.00 96.44 185 ALA A CA 1
ATOM 1528 C C . ALA A 1 185 ? -6.121 9.782 2.827 1.00 96.44 185 ALA A C 1
ATOM 1530 O O . ALA A 1 185 ? -5.749 9.551 1.679 1.00 96.44 185 ALA A O 1
ATOM 1531 N N . MET A 1 186 ? -7.400 9.599 3.183 1.00 94.31 186 MET A N 1
ATOM 1532 C CA . MET A 1 186 ? -8.439 9.153 2.241 1.00 94.31 186 MET A CA 1
ATOM 1533 C C . MET A 1 186 ? -8.700 10.164 1.122 1.00 94.31 186 MET A C 1
ATOM 1535 O O . MET A 1 186 ? -9.133 9.785 0.036 1.00 94.31 186 MET A O 1
ATOM 1539 N N . ARG A 1 187 ? -8.497 11.459 1.372 1.00 92.38 187 ARG A N 1
ATOM 1540 C CA . ARG A 1 187 ? -8.621 12.485 0.331 1.00 92.38 187 ARG A CA 1
ATOM 1541 C C . ARG A 1 187 ? -7.395 12.559 -0.559 1.00 92.38 187 ARG A C 1
ATOM 1543 O O . ARG A 1 187 ? -7.563 12.824 -1.743 1.00 92.38 187 ARG A O 1
ATOM 1550 N N . GLU A 1 188 ? -6.228 12.384 0.040 1.00 91.94 188 GLU A N 1
ATOM 1551 C CA . GLU A 1 188 ? -4.933 12.434 -0.621 1.00 91.94 188 GLU A CA 1
ATOM 1552 C C . GLU A 1 188 ? -4.764 11.239 -1.555 1.00 91.94 188 GLU A C 1
ATOM 1554 O O . GLU A 1 188 ? -4.642 11.450 -2.745 1.00 91.94 188 GLU A O 1
ATOM 1559 N N . PHE A 1 189 ? -4.905 10.002 -1.069 1.00 89.56 189 PHE A N 1
ATOM 1560 C CA . PHE A 1 189 ? -4.620 8.797 -1.865 1.00 89.56 189 PHE A CA 1
ATOM 1561 C C . PHE A 1 189 ? -5.851 7.950 -2.201 1.00 89.56 189 PHE A C 1
ATOM 1563 O O . PHE A 1 189 ? -5.751 6.902 -2.830 1.00 89.56 189 PHE A O 1
ATOM 1570 N N . GLY A 1 190 ? -7.058 8.384 -1.828 1.00 79.88 190 GLY A N 1
ATOM 1571 C CA . GLY A 1 190 ? -8.276 7.624 -2.127 1.00 79.88 190 GLY A CA 1
ATOM 1572 C C . GLY A 1 190 ? -8.643 7.559 -3.612 1.00 79.88 190 GLY A C 1
ATOM 1573 O O . GLY A 1 190 ? -9.615 6.885 -3.944 1.00 79.88 190 GLY A O 1
ATOM 1574 N N . TYR A 1 191 ? -7.932 8.278 -4.488 1.00 84.88 191 TYR A N 1
ATOM 1575 C CA . TYR A 1 191 ? -8.090 8.186 -5.942 1.00 84.88 191 TYR A CA 1
ATOM 1576 C C . TYR A 1 191 ? -7.165 7.143 -6.584 1.00 84.88 191 TYR A C 1
ATOM 1578 O O . TYR A 1 191 ? -7.485 6.694 -7.678 1.00 84.88 191 TYR A O 1
ATOM 1586 N N . VAL A 1 192 ? -6.085 6.740 -5.897 1.00 85.56 192 VAL A N 1
ATOM 1587 C CA . VAL A 1 192 ? -5.052 5.809 -6.396 1.00 85.56 192 VAL A CA 1
ATOM 1588 C C . VAL A 1 192 ? -5.639 4.446 -6.760 1.00 85.56 192 VAL A C 1
ATOM 1590 O O . VAL A 1 192 ? -5.086 3.720 -7.569 1.00 85.56 192 VAL A O 1
ATOM 1593 N N . SER A 1 193 ? -6.787 4.087 -6.183 1.00 83.88 193 SER A N 1
ATOM 1594 C CA . SER A 1 193 ? -7.503 2.868 -6.544 1.00 83.88 193 SER A CA 1
ATOM 1595 C C . SER A 1 193 ? -8.953 3.136 -6.930 1.00 83.88 193 SER A C 1
ATOM 1597 O O . SER A 1 193 ? -9.634 4.009 -6.376 1.00 83.88 193 SER A O 1
ATOM 1599 N N . SER A 1 194 ? -9.450 2.325 -7.864 1.00 82.44 194 SER A N 1
ATOM 1600 C CA . SER A 1 194 ? -10.857 2.272 -8.251 1.00 82.44 194 SER A CA 1
ATOM 1601 C C . SER A 1 194 ? -11.401 0.851 -8.051 1.00 82.44 194 SER A C 1
ATOM 1603 O O . SER A 1 194 ? -10.843 -0.100 -8.596 1.00 82.44 194 SER A O 1
ATOM 1605 N N . PRO A 1 195 ? -12.494 0.651 -7.288 1.00 87.25 195 PRO A N 1
ATOM 1606 C CA . PRO A 1 195 ? -13.303 1.656 -6.590 1.00 87.25 195 PRO A CA 1
ATOM 1607 C C . PRO A 1 195 ? -12.586 2.263 -5.374 1.00 87.25 195 PRO A C 1
ATOM 1609 O O . PRO A 1 195 ? -11.604 1.719 -4.896 1.00 87.25 195 PRO A O 1
ATOM 1612 N N . ARG A 1 196 ? -13.116 3.357 -4.812 1.00 89.31 196 ARG A N 1
ATOM 1613 C CA . ARG A 1 196 ? -12.545 3.958 -3.594 1.00 89.31 196 ARG A CA 1
ATOM 1614 C C . ARG A 1 196 ? -12.660 3.023 -2.391 1.00 89.31 196 ARG A C 1
ATOM 1616 O O . ARG A 1 196 ? -13.731 2.465 -2.140 1.00 89.31 196 ARG A O 1
ATOM 1623 N N . VAL A 1 197 ? -11.588 2.945 -1.610 1.00 91.88 197 VAL A N 1
ATOM 1624 C CA . VAL A 1 197 ? -11.527 2.186 -0.355 1.00 91.88 197 VAL A CA 1
ATOM 1625 C C . VAL A 1 197 ? -12.513 2.740 0.679 1.00 91.88 197 VAL A C 1
ATOM 1627 O O . VAL A 1 197 ? -12.633 3.951 0.875 1.00 91.88 197 VAL A O 1
ATOM 1630 N N . THR A 1 198 ? -13.219 1.843 1.369 1.00 92.00 198 THR A N 1
ATOM 1631 C CA . THR A 1 198 ? -14.141 2.182 2.462 1.00 92.00 198 THR A CA 1
ATOM 1632 C C . THR A 1 198 ? -13.536 1.876 3.833 1.00 92.00 198 THR A C 1
ATOM 1634 O O . THR A 1 198 ? -12.609 1.079 3.955 1.00 92.00 198 THR A O 1
ATOM 1637 N N . LEU A 1 199 ? -14.114 2.426 4.911 1.00 92.94 199 LEU A N 1
ATOM 1638 C CA . LEU A 1 199 ? -13.712 2.069 6.282 1.00 92.94 199 LEU A CA 1
ATOM 1639 C C . LEU A 1 199 ? -13.830 0.567 6.578 1.00 92.94 199 LEU A C 1
ATOM 1641 O O . LEU A 1 199 ? -13.082 0.045 7.402 1.00 92.94 199 LEU A O 1
ATOM 1645 N N . THR A 1 200 ? -14.764 -0.137 5.934 1.00 92.12 200 THR A N 1
ATOM 1646 C CA . THR A 1 200 ? -14.877 -1.588 6.107 1.00 92.12 200 THR A CA 1
ATOM 1647 C C . THR A 1 200 ? -13.688 -2.310 5.491 1.00 92.12 200 THR A C 1
ATOM 1649 O O . THR A 1 200 ? -13.172 -3.236 6.101 1.00 92.12 200 THR A O 1
ATOM 1652 N N . ASP A 1 201 ? -13.208 -1.854 4.338 1.00 93.69 201 ASP A N 1
ATOM 1653 C CA . ASP A 1 201 ? -12.045 -2.453 3.684 1.00 93.69 201 ASP A CA 1
ATOM 1654 C C . ASP A 1 201 ? -10.766 -2.199 4.503 1.00 93.69 201 ASP A C 1
ATOM 1656 O O . ASP A 1 201 ? -9.973 -3.114 4.688 1.00 93.69 201 ASP A O 1
ATOM 1660 N N . VAL A 1 202 ? -10.624 -1.012 5.112 1.00 94.94 202 VAL A N 1
ATOM 1661 C CA . VAL A 1 202 ? -9.543 -0.709 6.079 1.00 94.94 202 VAL A CA 1
ATOM 1662 C C . VAL A 1 202 ? -9.608 -1.620 7.314 1.00 94.94 202 VAL A C 1
ATOM 1664 O O . VAL A 1 202 ? -8.590 -2.086 7.833 1.00 94.94 202 VAL A O 1
ATOM 1667 N N . SER A 1 203 ? -10.816 -1.891 7.814 1.00 93.19 203 SER A N 1
ATOM 1668 C CA . SER A 1 203 ? -11.016 -2.790 8.956 1.00 93.19 203 SER A CA 1
ATOM 1669 C C . SER A 1 203 ? -10.679 -4.245 8.615 1.00 93.19 203 SER A C 1
ATOM 1671 O O . SER A 1 203 ? -10.083 -4.942 9.439 1.00 93.19 203 SER A O 1
ATOM 1673 N N . ASP A 1 204 ? -11.024 -4.674 7.399 1.00 92.81 204 ASP A N 1
ATOM 1674 C CA . ASP A 1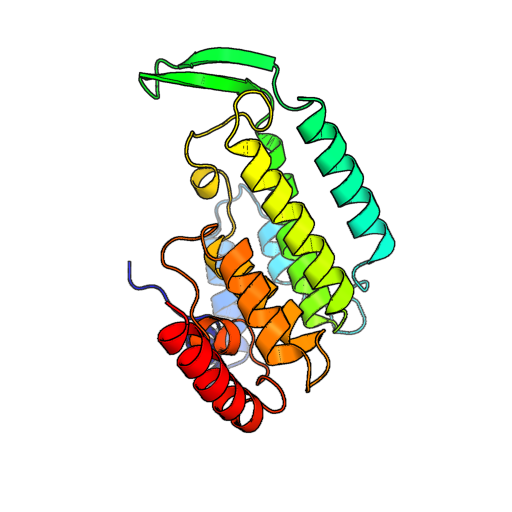 204 ? -10.912 -6.053 6.919 1.00 92.81 204 ASP A CA 1
ATOM 1675 C C . ASP A 1 204 ? -9.588 -6.361 6.194 1.00 92.81 204 ASP A C 1
ATOM 1677 O O . ASP A 1 204 ? -9.384 -7.514 5.805 1.00 92.81 204 ASP A O 1
ATOM 1681 N N . SER A 1 205 ? -8.690 -5.381 6.019 1.00 91.12 205 SER A N 1
ATOM 1682 C CA . SER A 1 205 ? -7.401 -5.556 5.323 1.00 91.12 205 SER A CA 1
ATOM 1683 C C . SER A 1 205 ? -6.388 -6.408 6.096 1.00 91.12 205 SER A C 1
ATOM 1685 O O . SER A 1 205 ? -5.460 -6.944 5.502 1.00 91.12 205 SER A O 1
ATOM 1687 N N . LEU A 1 206 ? -6.585 -6.597 7.406 1.00 89.00 206 LEU A N 1
ATOM 1688 C CA . LEU A 1 206 ? -5.851 -7.560 8.234 1.00 89.00 206 LEU A CA 1
ATOM 1689 C C . LEU A 1 206 ? -6.795 -8.261 9.221 1.00 89.00 206 LEU A C 1
ATOM 1691 O O . LEU A 1 206 ? -7.893 -7.787 9.515 1.00 89.00 206 LEU A O 1
ATOM 1695 N N . ASP A 1 207 ? -6.342 -9.388 9.776 1.00 83.94 207 ASP A N 1
ATOM 1696 C CA . ASP A 1 207 ? -7.142 -10.205 10.700 1.00 83.94 207 ASP A CA 1
ATOM 1697 C C . ASP A 1 207 ? -7.455 -9.482 12.021 1.00 83.94 207 ASP A C 1
ATOM 1699 O O . ASP A 1 207 ? -8.560 -9.611 12.562 1.00 83.94 207 ASP A O 1
ATOM 1703 N N . ALA A 1 208 ? -6.496 -8.705 12.534 1.00 86.56 208 ALA A N 1
ATOM 1704 C CA . ALA A 1 208 ? -6.648 -7.969 13.782 1.00 86.56 208 ALA A CA 1
ATOM 1705 C C . ALA A 1 208 ? -7.758 -6.909 13.678 1.00 86.56 208 ALA A C 1
ATOM 1707 O O . ALA A 1 208 ? -7.893 -6.208 12.676 1.00 86.56 208 ALA A O 1
ATOM 1708 N N . SER A 1 209 ? -8.547 -6.740 14.735 1.00 90.12 209 SER A N 1
ATOM 1709 C CA . SER A 1 209 ? -9.526 -5.649 14.802 1.00 90.12 209 SER A CA 1
ATOM 1710 C C . SER A 1 209 ? -8.833 -4.298 14.994 1.00 90.12 209 SER A C 1
ATOM 1712 O O . SER A 1 209 ? -7.804 -4.219 15.661 1.00 90.12 209 SER A O 1
ATOM 1714 N N . LEU A 1 210 ? -9.421 -3.230 14.452 1.00 94.00 210 LEU A N 1
ATOM 1715 C CA . LEU A 1 210 ? -8.953 -1.869 14.715 1.00 94.00 210 LEU A CA 1
ATOM 1716 C C . LEU A 1 210 ? -9.226 -1.484 16.185 1.00 94.00 210 LEU A C 1
ATOM 1718 O O . LEU A 1 210 ? -10.348 -1.699 16.662 1.00 94.00 210 LEU A O 1
ATOM 1722 N N . PRO A 1 211 ? -8.245 -0.915 16.909 1.00 93.56 211 PRO A N 1
ATOM 1723 C CA . PRO A 1 211 ? -8.439 -0.463 18.285 1.00 93.56 211 PRO A CA 1
ATOM 1724 C C . PRO A 1 211 ? -9.428 0.704 18.339 1.00 93.56 211 PRO A C 1
ATOM 1726 O O . PRO A 1 211 ? -9.463 1.535 17.435 1.00 93.56 211 PRO A O 1
ATOM 1729 N N . ASP A 1 212 ? -10.250 0.761 19.387 1.00 93.69 212 ASP A N 1
ATOM 1730 C CA . ASP A 1 212 ? -11.198 1.858 19.658 1.00 93.69 212 ASP A CA 1
ATOM 1731 C C . ASP A 1 212 ? -12.188 2.181 18.523 1.00 93.69 212 ASP A C 1
ATOM 1733 O O . ASP A 1 212 ? -12.746 3.277 18.465 1.00 93.69 212 ASP A O 1
ATOM 1737 N N . PHE A 1 213 ? -12.453 1.220 17.630 1.00 93.50 213 PHE A N 1
ATOM 1738 C CA . PHE A 1 213 ? -13.200 1.459 16.391 1.00 93.50 213 PHE A CA 1
ATOM 1739 C C . PHE A 1 213 ? -14.600 2.054 16.603 1.00 93.50 213 PHE A C 1
ATOM 1741 O O . PHE A 1 213 ? -15.047 2.870 15.805 1.00 93.50 213 PHE A O 1
ATOM 1748 N N . GLN A 1 214 ? -15.294 1.690 17.688 1.00 92.88 214 GLN A N 1
ATOM 1749 C CA . GLN A 1 214 ? -16.621 2.243 17.994 1.00 92.88 214 GLN A CA 1
ATOM 1750 C C . GLN A 1 214 ? -16.561 3.727 18.377 1.00 92.88 214 GLN A C 1
ATOM 1752 O O . GLN A 1 214 ? -17.368 4.518 17.893 1.00 92.88 214 GLN A O 1
ATOM 1757 N N . SER A 1 215 ? -15.588 4.109 19.208 1.00 93.00 215 SER A N 1
ATOM 1758 C CA . SER A 1 215 ? -15.365 5.507 19.593 1.00 93.00 215 SER A CA 1
ATOM 1759 C C . SER A 1 215 ? -14.919 6.335 18.389 1.00 93.00 215 SER A C 1
ATOM 1761 O O . SER A 1 215 ? -15.438 7.425 18.162 1.00 93.00 215 SER A O 1
ATOM 1763 N N . PHE A 1 216 ? -14.017 5.780 17.573 1.00 96.50 216 PHE A N 1
ATOM 1764 C CA . PHE A 1 216 ? -13.602 6.380 16.310 1.00 96.50 216 PHE A CA 1
ATOM 1765 C C . PHE A 1 216 ? -14.791 6.604 15.365 1.00 96.50 216 PHE A C 1
ATOM 1767 O O . PHE A 1 216 ? -14.930 7.691 14.816 1.00 96.50 216 PHE A O 1
ATOM 1774 N N . LEU A 1 217 ? -15.666 5.607 15.190 1.00 95.12 217 LEU A N 1
ATOM 1775 C CA . LEU A 1 217 ? -16.792 5.690 14.258 1.00 95.12 217 LEU A CA 1
ATOM 1776 C C . LEU A 1 217 ? -17.775 6.804 14.638 1.00 95.12 217 LEU A C 1
ATOM 1778 O O . LEU A 1 217 ? -18.269 7.499 13.753 1.00 95.12 217 LEU A O 1
ATOM 1782 N N . ALA A 1 218 ? -18.030 6.997 15.935 1.00 94.94 218 ALA A N 1
ATOM 1783 C CA . ALA A 1 218 ? -18.850 8.106 16.414 1.00 94.94 218 ALA A CA 1
ATOM 1784 C C . ALA A 1 218 ? -18.238 9.464 16.022 1.00 94.94 218 ALA A C 1
ATOM 1786 O O . ALA A 1 218 ? -18.908 10.271 15.381 1.00 94.94 218 ALA A O 1
ATOM 1787 N N . GLY A 1 219 ? -16.946 9.670 16.307 1.00 95.31 219 GLY A N 1
ATOM 1788 C CA . GLY A 1 219 ? -16.242 10.904 15.935 1.00 95.31 219 GLY A CA 1
ATOM 1789 C C . GLY A 1 219 ? -16.116 11.103 14.420 1.00 95.31 219 GLY A C 1
ATOM 1790 O O . GLY A 1 219 ? -16.187 12.226 13.930 1.00 95.31 219 GLY A O 1
ATOM 1791 N N . TRP A 1 220 ? -15.979 10.019 13.655 1.00 95.81 220 TRP A N 1
ATOM 1792 C CA . TRP A 1 220 ? -15.934 10.056 12.195 1.00 95.81 220 TRP A CA 1
ATOM 1793 C C . TRP A 1 220 ? -17.248 10.555 11.587 1.00 95.81 220 TRP A C 1
ATOM 1795 O O . TRP A 1 220 ? -17.229 11.379 10.674 1.00 95.81 220 TRP A O 1
ATOM 1805 N N . ILE A 1 221 ? -18.390 10.081 12.097 1.00 94.81 221 ILE A N 1
ATOM 1806 C CA . ILE A 1 221 ? -19.717 10.531 11.651 1.00 94.81 221 ILE A CA 1
ATOM 1807 C C . ILE A 1 221 ? -19.884 12.027 11.925 1.00 94.81 221 ILE A C 1
ATOM 1809 O O . ILE A 1 221 ? -20.193 12.771 10.995 1.00 94.81 221 ILE A O 1
ATOM 1813 N N . GLU A 1 222 ? -19.614 12.469 13.157 1.00 95.19 222 GLU A N 1
ATOM 1814 C CA . GLU A 1 222 ? -19.705 13.885 13.543 1.00 95.19 222 GLU A CA 1
ATOM 1815 C C . GLU A 1 222 ? -18.818 14.765 12.647 1.00 95.19 222 GLU A C 1
ATOM 1817 O O . GLU A 1 222 ? -19.278 15.756 12.076 1.00 95.19 222 GLU A O 1
ATOM 1822 N N . PHE A 1 223 ? -17.566 14.356 12.429 1.00 94.50 223 PHE A N 1
ATOM 1823 C CA . PHE A 1 223 ? -16.629 15.082 11.576 1.00 94.50 223 PHE A CA 1
ATOM 1824 C C . PHE A 1 223 ? -17.113 15.196 10.121 1.00 94.50 223 PHE A C 1
ATOM 1826 O O . PHE A 1 223 ? -17.000 16.258 9.503 1.00 94.50 223 PHE A O 1
ATOM 1833 N N . LEU A 1 224 ? -17.660 14.120 9.545 1.00 92.81 224 LEU A N 1
ATOM 1834 C CA . LEU A 1 224 ? -18.183 14.152 8.178 1.00 92.81 224 LEU A CA 1
ATOM 1835 C C . LEU A 1 224 ? -19.428 15.036 8.051 1.00 92.81 224 LEU A C 1
ATOM 1837 O O . LEU A 1 224 ? -19.559 15.748 7.052 1.00 92.81 224 LEU A O 1
ATOM 1841 N N . GLU A 1 225 ? -20.319 15.029 9.043 1.00 93.31 225 GLU A N 1
ATOM 1842 C CA . GLU A 1 225 ? -21.484 15.918 9.076 1.00 93.31 225 GLU A CA 1
ATOM 1843 C C . GLU A 1 225 ? -21.056 17.392 9.064 1.00 93.31 225 GLU A C 1
ATOM 1845 O O . GLU A 1 225 ? -21.570 18.179 8.264 1.00 93.31 225 GLU A O 1
ATOM 1850 N N . GLU A 1 226 ? -20.043 17.763 9.852 1.00 92.19 226 GLU A N 1
ATOM 1851 C CA . GLU A 1 226 ? -19.488 19.122 9.845 1.00 92.19 226 GLU A CA 1
ATOM 1852 C C . GLU A 1 226 ? -18.919 19.521 8.476 1.00 92.19 226 GLU A C 1
ATOM 1854 O O . GLU A 1 226 ? -19.130 20.647 8.012 1.00 92.19 226 GLU A O 1
ATOM 1859 N N . LYS A 1 227 ? -18.223 18.604 7.790 1.00 86.75 227 LYS A N 1
ATOM 1860 C CA . LYS A 1 227 ? -17.674 18.858 6.446 1.00 86.75 227 LYS A CA 1
ATOM 1861 C C . LYS A 1 227 ? -18.748 18.979 5.369 1.00 86.75 227 LYS A C 1
ATOM 1863 O O . LYS A 1 227 ? -18.526 19.684 4.384 1.00 86.75 227 LYS A O 1
ATOM 1868 N N . LEU A 1 228 ? -19.894 18.322 5.538 1.00 78.75 228 LEU A N 1
ATOM 1869 C CA . LEU A 1 228 ? -21.029 18.430 4.620 1.00 78.75 228 LEU A CA 1
ATOM 1870 C C . LEU A 1 228 ? -21.774 19.762 4.770 1.00 78.75 228 LEU A C 1
ATOM 1872 O O . LEU A 1 228 ? -22.239 20.298 3.771 1.00 78.75 228 LEU A O 1
ATOM 1876 N N . VAL A 1 229 ? -21.850 20.314 5.984 1.00 69.81 229 VAL A N 1
ATOM 1877 C CA . VAL A 1 229 ? -22.507 21.608 6.263 1.00 69.81 229 VAL A CA 1
ATOM 1878 C C . VAL A 1 229 ? -21.658 22.811 5.819 1.00 69.81 229 VAL A C 1
ATOM 1880 O O . VAL A 1 229 ? -22.189 23.899 5.611 1.00 69.81 229 VAL A O 1
ATOM 1883 N N . GLN A 1 230 ? -20.344 22.633 5.654 1.00 58.19 230 GLN A N 1
ATOM 1884 C CA . GLN A 1 230 ? -19.408 23.680 5.214 1.00 58.19 230 GLN A CA 1
ATOM 1885 C C . GLN A 1 230 ? -19.236 23.780 3.682 1.00 58.19 230 GLN A C 1
ATOM 1887 O O . GLN A 1 230 ? -18.425 24.588 3.223 1.00 58.19 230 GLN A O 1
ATOM 1892 N N . LYS A 1 231 ? -19.969 22.978 2.897 1.00 48.31 231 LYS A N 1
ATOM 1893 C CA . LYS A 1 231 ? -20.074 23.095 1.431 1.00 48.31 231 LYS A CA 1
ATOM 1894 C C . LYS A 1 231 ? -21.289 23.922 1.027 1.00 48.31 231 LYS A C 1
ATOM 1896 O O . LYS A 1 231 ? -21.160 24.649 0.018 1.00 48.31 231 LYS A O 1
#

pLDDT: mean 88.21, std 12.35, range [40.06, 98.62]

Sequence (231 aa):
MERWRYKSFMNEVRQRLADFSTEELRDLIMEWAAAELPAKPADFLNKLKLESQEEMSETDADMLMDEIETFAQDVENGAYVDGFGWDDDFLEERDFGDESWAGEMDRFFLEARNLLREGDYKTAEEAYRKLFAILELGEEPGYLPGDLFIENMLEGDLFEHVALFLRSVYLNAESDERVKLLYEAMREFGYVSSPRVTLTDVSDSLDASLPDFQSFLAGWIEFLEEKLVQK

Radius of gyration: 20.42 Å; chains: 1; bounding box: 40×60×52 Å